Protein AF-A0A2J6QVD6-F1 (afdb_monomer)

Secondary structure (DSSP, 8-state):
--SHHHHHHHHHHHHHHS--EEEEEES--EEEHHHHHHS--EEEEEEEEEEEE-TTTTTT-EEEEESTTTT-TTEEEEE---EESSTT-TTS-EEEEEEEEEEE-TTGGGGGS-SSSEEEEEEEEEEE--STTPPPPPPPPPEEEEEE-S--SS-------SSS----TTTT---------TT-B-TTT-SBSP--SSTT----PPPPPSSS--SSHHHHHHHHHHHHHTSTT-S-----STTPPPTTGGGS--

Nearest PDB structures (foldseek):
  3f65-assembly6_F  TM=2.913E-01  e=2.927E-03  Escherichia coli
  5njd-assembly2_C  TM=4.180E-01  e=2.207E-01  Homo sapiens
  5njd-assembly3_E  TM=4.259E-01  e=3.848E-01  Homo sapiens
  4wjb-assembly2_C  TM=3.439E-01  e=1.593E+00  Burkholderia cenocepacia J2315
  4wjb-assembly1_A  TM=3.155E-01  e=1.593E+00  Burkholderia cenocepacia J2315

Foldseek 3Di:
DPPQVVLLVLLLVLVVVWPWDKAKAAPAQEEEPVNLVVDDKAWQRMKIKTFSDAQVQCVVKDKDKDWQVPVQPQKDKDWDDKDWPDPVGRSGTGMIIIGIMIGHRPPRSVVVADQAAKDKIWMWMFIDGPGPNHDGHDTYDTDIHMYHYNPPVQDPPPDDDDPPDDPDPVVRPDPDDDDDDADDADPVPRHDPPDQPDPQQPQDQDRGDPVDDDPCSVVSSVVSRVCQCPPPPRPQDPCPDPPDDRSCVSRDDD

Radius of gyration: 27.98 Å; Cα contacts (8 Å, |Δi|>4): 399; chains: 1; bounding box: 46×39×94 Å

Solvent-accessible surface area (backbone atoms only — not comparable to full-atom values): 15334 Å² total; per-residue (Å²): 143,77,63,69,72,54,55,17,52,52,48,48,52,34,52,75,77,32,75,56,44,39,42,69,49,66,80,54,44,70,48,35,48,52,55,56,72,77,53,76,67,39,74,57,22,28,27,48,32,39,32,36,42,27,55,67,57,50,68,74,47,46,75,46,72,36,52,60,48,67,67,40,68,47,50,46,79,46,77,52,79,69,45,59,76,57,75,92,44,46,83,45,63,34,50,36,37,34,31,23,28,44,37,71,43,76,73,62,28,60,75,76,38,35,94,61,64,69,42,79,25,39,33,29,44,37,52,46,42,89,39,72,64,47,79,60,51,63,60,24,65,71,41,75,30,36,28,26,22,66,77,59,92,53,65,86,81,81,68,76,80,76,84,84,62,75,89,58,85,76,76,51,69,76,86,77,85,84,82,88,63,82,73,45,59,38,91,87,77,76,41,64,57,80,64,59,80,45,96,84,62,80,60,61,72,70,83,57,58,95,86,52,91,65,85,56,52,65,57,54,34,52,52,41,44,52,53,48,65,69,34,98,80,40,88,73,65,76,76,85,49,97,86,56,76,62,88,63,64,60,60,54,86,128

Sequence (254 aa):
MGSMYRMGHLNGLAGLLFPQEVYIVADKNTFSVDEVKDQQPWPSAFWVVLQGFTPNATEDAEITLYGAFSGLSNITLSQQTRILETPGNPNTPQQIWYPYNITFQLPGALTAFPTSGSRIYPLGASVAINVSGVTNPAPSQLAEFTLLEGNNPYFTDVGLQTNGQLNQSYLSQDLRVFTITPGLIDATTNQPYPQLGDPAITATLSTASTTSYDPQAPFNYIAQLLQQLNAPNSQYVLPITQGQADPLDTLLPG

Organism: Hyaloscypha variabilis (strain UAMH 11265 / GT02V1 / F) (NCBI:txid1149755)

Structure (mmCIF, N/CA/C/O backbone):
data_AF-A0A2J6QVD6-F1
#
_entry.id   AF-A0A2J6QVD6-F1
#
loop_
_atom_site.group_PDB
_atom_site.id
_atom_site.type_symbol
_atom_site.label_atom_id
_atom_site.label_alt_id
_atom_site.label_comp_id
_atom_site.label_asym_id
_atom_site.label_entity_id
_atom_site.label_seq_id
_atom_site.pdbx_PDB_ins_code
_atom_site.Cartn_x
_atom_site.Cartn_y
_atom_site.Cartn_z
_atom_site.occupancy
_atom_site.B_iso_or_equiv
_atom_site.auth_seq_id
_atom_site.auth_comp_id
_atom_site.auth_asym_id
_atom_site.auth_atom_id
_atom_site.pdbx_PDB_model_num
ATOM 1 N N . MET A 1 1 ? 16.541 1.878 -40.338 1.00 38.34 1 MET A N 1
ATOM 2 C CA . MET A 1 1 ? 16.027 0.724 -39.561 1.00 38.34 1 MET A CA 1
ATOM 3 C C . MET A 1 1 ? 17.107 0.088 -38.657 1.00 38.34 1 MET A C 1
ATOM 5 O O . MET A 1 1 ? 17.167 -1.124 -38.554 1.00 38.34 1 MET A O 1
ATOM 9 N N . GLY A 1 2 ? 17.953 0.873 -37.966 1.00 38.31 2 GLY A N 1
ATOM 10 C CA . GLY A 1 2 ? 19.097 0.345 -37.185 1.00 38.31 2 GLY A CA 1
ATOM 11 C C . GLY A 1 2 ? 19.037 0.550 -35.662 1.00 38.31 2 GLY A C 1
ATOM 12 O O . GLY A 1 2 ? 20.015 0.267 -34.983 1.00 38.31 2 GLY A O 1
ATOM 13 N N . SER A 1 3 ? 17.927 1.073 -35.124 1.00 46.03 3 SER A N 1
ATOM 14 C CA . SER A 1 3 ? 17.834 1.490 -33.711 1.00 46.03 3 SER A CA 1
ATOM 15 C C . SER A 1 3 ? 17.281 0.396 -32.780 1.00 46.03 3 SER A C 1
ATOM 17 O O . SER A 1 3 ? 17.820 0.174 -31.700 1.00 46.03 3 SER A O 1
ATOM 19 N N . MET A 1 4 ? 16.278 -0.375 -33.221 1.00 42.66 4 MET A N 1
ATOM 20 C CA . MET A 1 4 ? 15.619 -1.382 -32.369 1.00 42.66 4 MET A CA 1
ATOM 21 C C . MET A 1 4 ? 16.533 -2.558 -31.980 1.00 42.66 4 MET A C 1
ATOM 23 O O . MET A 1 4 ? 16.464 -3.046 -30.858 1.00 42.66 4 MET A O 1
ATOM 27 N N . TYR A 1 5 ? 17.453 -2.966 -32.861 1.00 41.75 5 TYR A N 1
ATOM 28 C CA . TYR A 1 5 ? 18.363 -4.091 -32.600 1.00 41.75 5 TYR A CA 1
ATOM 29 C C . TYR A 1 5 ? 19.435 -3.781 -31.538 1.00 41.75 5 TYR A C 1
ATOM 31 O O . TYR A 1 5 ? 19.934 -4.688 -30.875 1.00 41.75 5 TYR A O 1
ATOM 39 N N . ARG A 1 6 ? 19.793 -2.501 -31.350 1.00 49.97 6 ARG A N 1
ATOM 40 C CA . ARG A 1 6 ? 20.818 -2.086 -30.377 1.00 49.97 6 ARG A CA 1
ATOM 41 C C . ARG A 1 6 ? 20.278 -2.001 -28.945 1.00 49.97 6 ARG A C 1
ATOM 43 O O . ARG A 1 6 ? 21.014 -2.325 -28.021 1.00 49.97 6 ARG A O 1
ATOM 50 N N . MET A 1 7 ? 19.013 -1.614 -28.754 1.00 52.88 7 MET A N 1
ATOM 51 C CA . MET A 1 7 ? 18.409 -1.500 -27.414 1.00 52.88 7 MET A CA 1
ATOM 52 C C . MET A 1 7 ? 18.095 -2.859 -26.772 1.00 52.88 7 MET A C 1
ATOM 54 O O . MET A 1 7 ? 18.306 -3.016 -25.569 1.00 52.88 7 MET A O 1
ATOM 58 N N . GLY A 1 8 ? 17.678 -3.857 -27.562 1.00 52.16 8 GLY A N 1
ATOM 59 C CA . GLY A 1 8 ? 17.509 -5.232 -27.071 1.00 52.16 8 GLY A CA 1
ATOM 60 C C . GLY A 1 8 ? 18.827 -5.836 -26.572 1.00 52.16 8 GLY A C 1
ATOM 61 O O . GLY A 1 8 ? 18.883 -6.415 -25.492 1.00 52.16 8 GLY A O 1
ATOM 62 N N . HIS A 1 9 ? 19.929 -5.600 -27.296 1.00 55.38 9 HIS A N 1
ATOM 63 C CA . HIS A 1 9 ? 21.266 -6.051 -26.891 1.00 55.38 9 HIS A CA 1
ATOM 64 C C . HIS A 1 9 ? 21.785 -5.368 -25.616 1.00 55.38 9 HIS A C 1
ATOM 66 O O . HIS A 1 9 ? 22.435 -6.021 -24.805 1.00 55.38 9 HIS A O 1
ATOM 72 N N . LEU A 1 10 ? 21.512 -4.073 -25.419 1.00 55.72 10 LEU A N 1
ATOM 73 C CA . LEU A 1 10 ? 21.950 -3.349 -24.219 1.00 55.72 10 LEU A CA 1
ATOM 74 C C . LEU A 1 10 ? 21.209 -3.809 -22.958 1.00 55.72 10 LEU A C 1
ATOM 76 O O . LEU A 1 10 ? 21.844 -3.935 -21.918 1.00 55.72 10 LEU A O 1
ATOM 80 N N . ASN A 1 11 ? 19.915 -4.130 -23.043 1.00 54.34 11 ASN A N 1
ATOM 81 C CA . ASN A 1 11 ? 19.175 -4.692 -21.906 1.00 54.34 11 ASN A CA 1
ATOM 82 C C . ASN A 1 11 ? 19.520 -6.164 -21.648 1.00 54.34 11 ASN A C 1
ATOM 84 O O . ASN A 1 11 ? 19.625 -6.559 -20.489 1.00 54.34 11 ASN A O 1
ATOM 88 N N . GLY A 1 12 ? 19.772 -6.951 -22.700 1.00 58.09 12 GLY A N 1
ATOM 89 C CA . GLY A 1 12 ? 20.283 -8.317 -22.561 1.00 58.09 12 GLY A CA 1
ATOM 90 C C . GLY A 1 12 ? 21.668 -8.374 -21.901 1.00 58.09 12 GLY A C 1
ATOM 91 O O . GLY A 1 12 ? 21.922 -9.250 -21.081 1.00 58.09 12 GLY A O 1
ATOM 92 N N . LEU A 1 13 ? 22.552 -7.412 -22.198 1.00 56.66 13 LEU A N 1
ATOM 93 C CA . LEU A 1 13 ? 23.849 -7.266 -21.523 1.00 56.66 13 LEU A CA 1
ATOM 94 C C 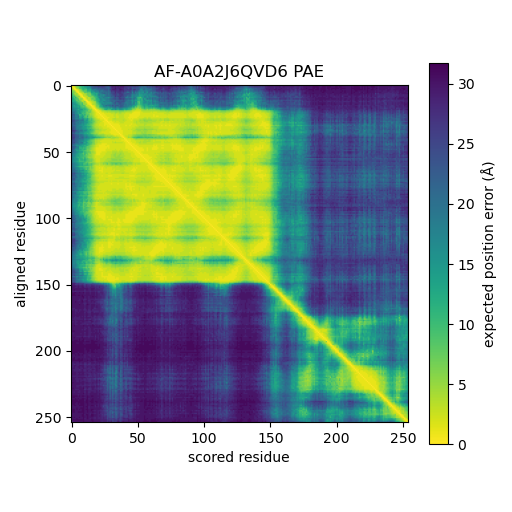. LEU A 1 13 ? 23.721 -6.646 -20.122 1.00 56.66 13 LEU A C 1
ATOM 96 O O . LEU A 1 13 ? 24.456 -7.036 -19.219 1.00 56.66 13 LEU A O 1
ATOM 100 N N . ALA A 1 14 ? 22.787 -5.715 -19.913 1.00 56.62 14 ALA A N 1
ATOM 101 C CA . ALA A 1 14 ? 22.513 -5.143 -18.596 1.00 56.62 14 ALA A CA 1
ATOM 102 C C . ALA A 1 14 ? 21.988 -6.192 -17.610 1.00 56.62 14 ALA A C 1
ATOM 104 O O . ALA A 1 14 ? 22.446 -6.204 -16.475 1.00 56.62 14 ALA A O 1
ATOM 105 N N . GLY A 1 15 ? 21.121 -7.113 -18.044 1.00 57.12 15 GLY A N 1
ATOM 106 C CA . GLY A 1 15 ? 20.652 -8.230 -17.214 1.00 57.12 15 GLY A CA 1
ATOM 107 C C . GLY A 1 15 ? 21.748 -9.230 -16.816 1.00 57.12 15 GLY A C 1
ATOM 108 O O . GLY A 1 15 ? 21.549 -10.018 -15.898 1.00 57.12 15 GLY A O 1
ATOM 109 N N . LEU A 1 16 ? 22.919 -9.190 -17.469 1.00 59.66 16 LEU A N 1
ATOM 110 C CA . LEU A 1 16 ? 24.109 -9.959 -17.072 1.00 59.66 16 LEU A CA 1
ATOM 111 C C . LEU A 1 16 ? 24.998 -9.214 -16.061 1.00 59.66 16 LEU A C 1
ATOM 113 O O . LEU A 1 16 ? 25.839 -9.842 -15.422 1.00 59.66 16 LEU A O 1
ATOM 117 N N . LEU A 1 17 ? 24.846 -7.891 -15.934 1.00 63.47 17 LEU A N 1
ATOM 118 C CA . LEU A 1 17 ? 25.676 -7.029 -15.080 1.00 63.47 17 LEU A CA 1
ATOM 119 C C . LEU A 1 17 ? 24.921 -6.492 -13.857 1.00 63.47 17 LEU A C 1
ATOM 121 O O . LEU A 1 17 ? 25.547 -6.175 -12.848 1.00 63.47 17 LEU A O 1
ATOM 125 N N . PHE A 1 18 ? 23.593 -6.409 -13.938 1.00 70.19 18 PHE A N 1
ATOM 126 C CA . PHE A 1 18 ? 22.706 -5.930 -12.887 1.00 70.19 18 PHE A CA 1
ATOM 127 C C . PHE A 1 18 ? 21.555 -6.924 -12.703 1.00 70.19 18 PHE A C 1
ATOM 129 O O . PHE A 1 18 ? 20.931 -7.306 -13.697 1.00 70.19 18 PHE A O 1
ATOM 136 N N . PRO A 1 19 ? 21.248 -7.342 -11.462 1.00 78.44 19 PRO A N 1
ATOM 137 C CA . PRO A 1 19 ? 20.092 -8.189 -11.209 1.00 78.44 19 PRO A CA 1
ATOM 138 C C . PRO A 1 19 ? 18.816 -7.448 -11.625 1.00 78.44 19 PRO A C 1
ATOM 140 O O . PRO A 1 19 ? 18.583 -6.307 -11.220 1.00 78.44 19 PRO A O 1
ATOM 143 N N . GLN A 1 20 ? 18.029 -8.098 -12.481 1.00 88.38 20 GLN A N 1
ATOM 144 C CA . GLN A 1 20 ? 16.734 -7.611 -12.939 1.00 88.38 20 GLN A CA 1
ATOM 145 C C . GLN A 1 20 ? 15.640 -8.156 -12.034 1.00 88.38 20 GLN A C 1
ATOM 147 O O . GLN A 1 20 ? 15.371 -9.358 -12.030 1.00 88.38 20 GLN A O 1
ATOM 152 N N . GLU A 1 21 ? 15.012 -7.269 -11.273 1.00 91.44 21 GLU A N 1
ATOM 153 C CA . GLU A 1 21 ? 14.068 -7.650 -10.225 1.00 91.44 21 GLU A CA 1
ATOM 154 C C . GLU A 1 21 ? 12.816 -6.778 -10.253 1.00 91.44 21 GLU A C 1
ATOM 156 O O . GLU A 1 21 ? 12.848 -5.613 -10.662 1.00 91.44 21 GLU A O 1
ATOM 161 N N . VAL A 1 22 ? 11.710 -7.366 -9.797 1.00 95.25 22 VAL A N 1
ATOM 162 C CA . VAL A 1 22 ? 10.454 -6.669 -9.525 1.00 95.25 22 VAL A CA 1
ATOM 163 C C . VAL A 1 22 ? 10.080 -6.912 -8.074 1.00 95.25 22 VAL A C 1
ATOM 165 O O . VAL A 1 22 ? 10.045 -8.054 -7.619 1.00 95.25 22 VAL A O 1
ATOM 168 N N . TYR A 1 23 ? 9.761 -5.849 -7.348 1.00 94.94 23 TYR A N 1
ATOM 169 C CA . TYR A 1 23 ? 9.276 -5.940 -5.973 1.00 94.94 23 TYR A CA 1
ATOM 170 C C . TYR A 1 23 ? 8.272 -4.836 -5.664 1.00 94.94 23 TYR A C 1
ATOM 172 O O . TYR A 1 23 ? 8.142 -3.858 -6.399 1.00 94.94 23 TYR A O 1
ATOM 180 N N . ILE A 1 24 ? 7.530 -5.027 -4.576 1.00 95.06 24 ILE A N 1
ATOM 181 C CA . ILE A 1 24 ? 6.587 -4.043 -4.056 1.00 95.06 24 ILE A CA 1
ATOM 182 C C . ILE A 1 24 ? 7.222 -3.358 -2.851 1.00 95.06 24 ILE A C 1
ATOM 184 O O . ILE A 1 24 ? 7.724 -4.024 -1.948 1.00 95.06 24 ILE A O 1
ATOM 188 N N . VAL A 1 25 ? 7.163 -2.030 -2.834 1.00 92.62 25 VAL A N 1
ATOM 189 C CA . VAL A 1 25 ? 7.479 -1.204 -1.664 1.00 92.62 25 VAL A CA 1
ATOM 190 C C . VAL A 1 25 ? 6.177 -0.567 -1.209 1.00 92.62 25 VAL A C 1
ATOM 192 O O . VAL A 1 25 ? 5.508 0.062 -2.020 1.00 92.62 25 VAL A O 1
ATOM 195 N N . ALA A 1 26 ? 5.792 -0.732 0.053 1.00 83.44 26 ALA A N 1
ATOM 196 C CA . ALA A 1 26 ? 4.574 -0.128 0.586 1.00 83.44 26 ALA A CA 1
ATOM 197 C C . ALA A 1 26 ? 4.915 1.010 1.551 1.00 83.44 26 ALA A C 1
ATOM 199 O O . ALA A 1 26 ? 5.655 0.791 2.505 1.00 83.44 26 ALA A O 1
ATOM 200 N N . ASP A 1 27 ? 4.349 2.194 1.311 1.00 80.31 27 ASP A N 1
ATOM 201 C CA . ASP A 1 27 ? 4.327 3.291 2.293 1.00 80.31 27 ASP A CA 1
ATOM 202 C C . ASP A 1 27 ? 3.258 3.020 3.348 1.00 80.31 27 ASP A C 1
ATOM 204 O O . ASP A 1 27 ? 3.450 3.191 4.550 1.00 80.31 27 ASP A O 1
ATOM 208 N N . LYS A 1 28 ? 2.108 2.538 2.866 1.00 81.56 28 LYS A N 1
ATOM 209 C CA . LYS A 1 28 ? 0.966 2.159 3.675 1.00 81.56 28 LYS A CA 1
ATOM 210 C C . LYS A 1 28 ? 0.379 0.851 3.170 1.00 81.56 28 LYS A C 1
ATOM 212 O O . LYS A 1 28 ? -0.187 0.771 2.081 1.00 81.56 28 LYS A O 1
ATOM 217 N N . ASN A 1 29 ? 0.470 -0.172 4.010 1.00 84.88 29 ASN A N 1
ATOM 218 C CA . ASN A 1 29 ? -0.099 -1.493 3.762 1.00 84.88 29 ASN A CA 1
ATOM 219 C C . ASN A 1 29 ? -1.124 -1.919 4.821 1.00 84.88 29 ASN A C 1
ATOM 221 O O . ASN A 1 29 ? -1.669 -3.009 4.715 1.00 84.88 29 ASN A O 1
ATOM 225 N N . THR A 1 30 ? -1.396 -1.091 5.831 1.00 88.56 30 THR A N 1
ATOM 226 C CA . THR A 1 30 ? -2.357 -1.396 6.897 1.00 88.56 30 THR A CA 1
ATOM 227 C C . THR A 1 30 ? -3.448 -0.335 6.939 1.00 88.56 30 THR A C 1
ATOM 229 O O . THR A 1 30 ? -3.138 0.856 6.954 1.00 88.56 30 THR A O 1
ATOM 232 N N . PHE A 1 31 ? -4.707 -0.774 6.951 1.00 88.81 31 PHE A N 1
ATOM 233 C CA . PHE A 1 31 ? -5.888 0.089 6.903 1.00 88.81 31 PHE A CA 1
ATOM 234 C C . PHE A 1 31 ? -6.924 -0.392 7.918 1.00 88.81 31 PHE A C 1
ATOM 236 O O . PHE A 1 31 ? -7.287 -1.570 7.908 1.00 88.81 31 PHE A O 1
ATOM 243 N N . SER A 1 32 ? -7.435 0.497 8.768 1.00 87.50 32 SER A N 1
ATOM 244 C CA . SER A 1 32 ? -8.601 0.187 9.608 1.00 87.50 32 SER A CA 1
ATOM 245 C C . SER A 1 32 ? -9.895 0.637 8.940 1.00 87.50 32 SER A C 1
ATOM 247 O O . SER A 1 32 ? -9.893 1.497 8.058 1.00 87.50 32 SER A O 1
ATOM 249 N N . VAL A 1 33 ? -11.018 0.045 9.352 1.00 86.88 33 VAL A N 1
ATOM 250 C CA . VAL A 1 33 ? -12.348 0.457 8.875 1.00 86.88 33 VAL A CA 1
ATOM 251 C C . VAL A 1 33 ? -12.598 1.947 9.119 1.00 86.88 33 VAL A C 1
ATOM 253 O O . VAL A 1 33 ? -13.166 2.599 8.247 1.00 86.88 33 VAL A O 1
ATOM 256 N N . ASP A 1 34 ? -12.211 2.481 10.279 1.00 82.19 34 ASP A N 1
ATOM 257 C CA . ASP A 1 34 ? -12.492 3.880 10.629 1.00 82.19 34 ASP A CA 1
ATOM 258 C C . ASP A 1 34 ? -11.610 4.833 9.833 1.00 82.19 34 ASP A C 1
ATOM 260 O O . ASP A 1 34 ? -12.110 5.764 9.207 1.00 82.19 34 ASP A O 1
ATOM 264 N N . GLU A 1 35 ? -10.321 4.513 9.717 1.00 81.69 35 GLU A N 1
ATOM 265 C CA . GLU A 1 35 ? -9.382 5.276 8.897 1.00 81.69 35 GLU A CA 1
ATOM 266 C C . GLU A 1 35 ? -9.850 5.356 7.435 1.00 81.69 35 GLU A C 1
ATOM 268 O O . GLU A 1 35 ? -9.782 6.401 6.791 1.00 81.69 35 GLU A O 1
ATOM 273 N N . VAL A 1 36 ? -10.391 4.252 6.915 1.00 88.19 36 VAL A N 1
ATOM 274 C CA . VAL A 1 36 ? -10.927 4.168 5.555 1.00 88.19 36 VAL A CA 1
ATOM 275 C C . VAL A 1 36 ? -12.231 4.941 5.381 1.00 88.19 36 VAL A C 1
ATOM 277 O O . VAL A 1 36 ? -12.485 5.403 4.271 1.00 88.19 36 VAL A O 1
ATOM 280 N N . LYS A 1 37 ? -13.050 5.095 6.426 1.00 84.88 37 LYS A N 1
ATOM 281 C CA . LYS A 1 37 ? -14.249 5.948 6.386 1.00 84.88 37 LYS A CA 1
ATOM 282 C C . LYS A 1 37 ? -13.897 7.431 6.409 1.00 84.88 37 LYS A C 1
ATOM 284 O O . LYS A 1 37 ? -14.560 8.204 5.720 1.00 84.88 37 LYS A O 1
ATOM 289 N N . ASP A 1 38 ? -12.867 7.796 7.163 1.00 78.50 38 ASP A N 1
ATOM 290 C CA . ASP A 1 38 ? -12.520 9.193 7.422 1.00 78.50 38 ASP A CA 1
ATOM 291 C C . ASP A 1 38 ? -11.582 9.779 6.360 1.00 78.50 38 ASP A C 1
ATOM 293 O O . ASP A 1 38 ? -11.685 10.961 6.026 1.00 78.50 38 ASP A O 1
ATOM 297 N N . GLN A 1 39 ? -10.688 8.960 5.792 1.00 76.88 39 GLN A N 1
ATOM 298 C CA . GLN A 1 39 ? -9.678 9.406 4.836 1.00 76.88 39 GLN A CA 1
ATOM 299 C C . GLN A 1 39 ? -9.611 8.514 3.587 1.00 76.88 39 GLN A C 1
ATOM 301 O O . GLN A 1 39 ? -9.236 7.340 3.624 1.00 76.88 39 GLN A O 1
ATOM 306 N N . GLN A 1 40 ? -9.939 9.118 2.442 1.00 81.06 40 GLN A N 1
ATOM 307 C CA . GLN A 1 40 ? -9.861 8.542 1.096 1.00 81.06 40 GLN A CA 1
ATOM 308 C C . GLN A 1 40 ? -9.640 9.665 0.064 1.00 81.06 40 GLN A C 1
ATOM 310 O O . GLN A 1 40 ? -10.207 10.747 0.238 1.00 81.06 40 GLN A O 1
ATOM 315 N N . PRO A 1 41 ? -8.929 9.423 -1.054 1.00 88.50 41 PRO A N 1
ATOM 316 C CA . PRO A 1 41 ? -8.144 8.228 -1.387 1.00 88.50 41 PRO A CA 1
ATOM 317 C C . PRO A 1 41 ? -6.765 8.219 -0.699 1.00 88.50 41 PRO A C 1
ATOM 319 O O . PRO A 1 41 ? -6.355 9.214 -0.105 1.00 88.50 41 PRO A O 1
ATOM 322 N N . TRP A 1 42 ? -6.028 7.111 -0.828 1.00 88.06 42 TRP A N 1
ATOM 323 C CA . TRP A 1 42 ? -4.642 6.972 -0.359 1.00 88.06 42 TRP A CA 1
ATOM 324 C C . TRP A 1 42 ? -3.667 7.148 -1.529 1.00 88.06 42 TRP A C 1
ATOM 326 O O . TRP A 1 42 ? -3.461 6.194 -2.290 1.00 88.06 42 TRP A O 1
ATOM 336 N N . PRO A 1 43 ? -3.111 8.357 -1.733 1.00 91.12 43 PRO A N 1
ATOM 337 C CA . PRO A 1 43 ? -2.178 8.609 -2.823 1.00 91.12 43 PRO A CA 1
ATOM 338 C C . PRO A 1 43 ? -0.845 7.897 -2.578 1.00 91.12 43 PRO A C 1
ATOM 340 O O . PRO A 1 43 ? -0.340 7.919 -1.461 1.00 91.12 43 PRO A O 1
ATOM 343 N N . SER A 1 44 ? -0.273 7.297 -3.626 1.00 90.62 44 SER A N 1
ATOM 344 C CA . SER A 1 44 ? 1.036 6.623 -3.597 1.00 90.62 44 SER A CA 1
ATOM 345 C C . SER A 1 44 ? 1.221 5.661 -2.413 1.00 90.62 44 SER A C 1
ATOM 347 O O . SER A 1 44 ? 2.288 5.608 -1.817 1.00 90.62 44 SER A O 1
ATOM 349 N N . ALA A 1 45 ? 0.183 4.894 -2.065 1.00 89.81 45 ALA A N 1
ATOM 350 C CA . ALA A 1 45 ? 0.209 3.991 -0.914 1.00 89.81 45 ALA A CA 1
ATOM 351 C C . ALA A 1 45 ? 1.270 2.883 -1.048 1.00 89.81 45 ALA A C 1
ATOM 353 O O . ALA A 1 45 ? 1.805 2.398 -0.051 1.00 89.81 45 ALA A O 1
ATOM 354 N N . PHE A 1 46 ? 1.576 2.472 -2.280 1.00 94.25 46 PHE A N 1
ATOM 355 C CA . PHE A 1 46 ? 2.673 1.558 -2.585 1.00 94.25 46 PHE A CA 1
ATOM 356 C C . PHE A 1 46 ? 3.228 1.809 -3.990 1.00 94.25 46 PHE A C 1
ATOM 358 O O . PHE A 1 46 ? 2.632 2.521 -4.802 1.00 94.25 46 PHE A O 1
ATOM 365 N N . TRP A 1 47 ? 4.359 1.176 -4.290 1.00 97.50 47 TRP A N 1
ATOM 366 C CA . TRP A 1 47 ? 5.022 1.206 -5.585 1.00 97.50 47 TRP A CA 1
ATOM 367 C C . TRP A 1 47 ? 5.353 -0.202 -6.052 1.00 97.50 47 TRP A C 1
ATOM 369 O O . TRP A 1 47 ? 5.806 -1.037 -5.268 1.00 97.50 47 TRP A O 1
ATOM 379 N N . VAL A 1 48 ? 5.191 -0.436 -7.352 1.00 97.44 48 VAL A N 1
ATOM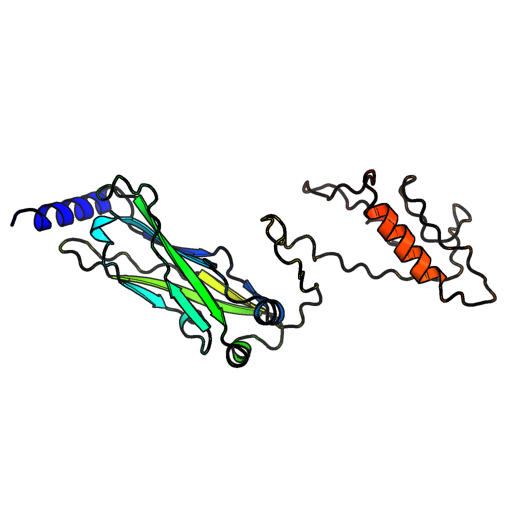 380 C CA . VAL A 1 48 ? 5.870 -1.536 -8.042 1.00 97.44 48 VAL A CA 1
ATOM 381 C C . VAL A 1 48 ? 7.196 -0.993 -8.552 1.00 97.44 48 VAL A C 1
ATOM 383 O O . VAL A 1 48 ? 7.227 0.016 -9.259 1.00 97.44 48 VAL A O 1
ATOM 386 N N . VAL A 1 49 ? 8.290 -1.639 -8.174 1.00 96.19 49 VAL A N 1
ATOM 387 C CA . VAL A 1 49 ? 9.642 -1.192 -8.493 1.00 96.19 49 VAL A CA 1
ATOM 388 C C . VAL A 1 49 ? 10.285 -2.178 -9.449 1.00 96.19 49 VAL A C 1
ATOM 390 O O . VAL A 1 49 ? 10.330 -3.374 -9.170 1.00 96.19 49 VAL A O 1
ATOM 393 N N . LEU A 1 50 ? 10.783 -1.664 -10.571 1.00 95.12 50 LEU A N 1
ATOM 394 C CA . LEU A 1 50 ? 11.619 -2.396 -11.516 1.00 95.12 50 LEU A CA 1
ATOM 395 C C . LEU A 1 50 ? 13.064 -1.965 -11.278 1.00 95.12 50 LEU A C 1
ATOM 397 O O . LEU A 1 50 ? 13.392 -0.785 -11.419 1.00 95.12 50 LEU A O 1
ATOM 401 N N . GLN A 1 51 ? 13.927 -2.914 -10.939 1.00 92.38 51 GLN A N 1
ATOM 402 C CA . GLN A 1 51 ? 15.344 -2.667 -10.698 1.00 92.38 51 GLN A CA 1
ATOM 403 C C . GLN A 1 51 ? 16.198 -3.294 -11.797 1.00 92.38 51 GLN A C 1
ATOM 405 O O . GLN A 1 51 ? 15.933 -4.412 -12.229 1.00 92.38 51 GLN A O 1
ATOM 410 N N . GLY A 1 52 ? 17.221 -2.564 -12.251 1.00 90.19 52 GLY A N 1
ATOM 411 C CA . GLY A 1 52 ? 18.156 -3.055 -13.269 1.00 90.19 52 GLY A CA 1
ATOM 412 C C . GLY A 1 52 ? 17.636 -2.939 -14.707 1.00 90.19 52 GLY A C 1
ATOM 413 O O . GLY A 1 52 ? 18.197 -3.552 -15.616 1.00 90.19 52 GLY A O 1
ATOM 414 N N . PHE A 1 53 ? 16.591 -2.136 -14.931 1.00 91.00 53 PHE A N 1
ATOM 415 C CA . PHE A 1 53 ? 15.996 -1.906 -16.249 1.00 91.00 53 PHE A CA 1
ATOM 416 C C . PHE A 1 53 ? 16.306 -0.507 -16.781 1.00 91.00 53 PHE A C 1
ATOM 418 O O . PHE A 1 53 ? 16.489 0.443 -16.020 1.00 91.00 53 PHE A O 1
ATOM 425 N N . THR A 1 54 ? 16.363 -0.368 -18.107 1.00 91.88 54 THR A N 1
ATOM 426 C CA . THR A 1 54 ? 16.474 0.947 -18.751 1.00 91.88 54 THR A CA 1
ATOM 427 C C . THR A 1 54 ? 15.083 1.560 -18.955 1.00 91.88 54 THR A C 1
ATOM 429 O O . THR A 1 54 ? 14.174 0.841 -19.378 1.00 91.88 54 THR A O 1
ATOM 432 N N . PRO A 1 55 ? 14.888 2.874 -18.732 1.00 93.44 55 PRO A N 1
ATOM 433 C CA . PRO A 1 55 ? 13.595 3.526 -18.958 1.00 93.44 55 PRO A CA 1
ATOM 434 C C . PRO A 1 55 ? 13.013 3.346 -20.363 1.00 93.44 55 PRO A C 1
ATOM 436 O O . PRO A 1 55 ? 11.798 3.250 -20.499 1.00 93.44 55 PRO A O 1
ATOM 439 N N . ASN A 1 56 ? 13.860 3.263 -21.394 1.00 91.31 56 ASN A N 1
ATOM 440 C CA . ASN A 1 56 ? 13.413 2.989 -22.765 1.00 91.31 56 ASN A CA 1
ATOM 441 C C . ASN A 1 56 ? 12.894 1.557 -22.951 1.00 91.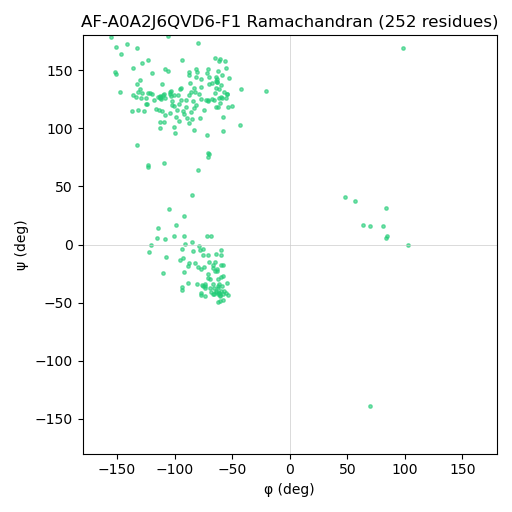31 56 ASN A C 1
ATOM 443 O O . ASN A 1 56 ? 12.037 1.321 -23.795 1.00 91.31 56 ASN A O 1
ATOM 447 N N . ALA A 1 57 ? 13.407 0.583 -22.194 1.00 89.38 57 ALA A N 1
ATOM 448 C CA . ALA A 1 57 ? 12.898 -0.784 -22.269 1.00 89.38 57 ALA A CA 1
ATOM 449 C C . ALA A 1 57 ? 11.535 -0.923 -21.600 1.00 89.38 57 ALA A C 1
ATOM 451 O O . ALA A 1 57 ? 10.716 -1.710 -22.049 1.00 89.38 57 ALA A O 1
ATOM 452 N N . THR A 1 58 ? 11.290 -0.168 -20.534 1.00 91.25 58 THR A N 1
ATOM 453 C CA . THR A 1 58 ? 10.060 -0.271 -19.742 1.00 91.25 58 THR A CA 1
ATOM 454 C C . THR A 1 58 ? 9.041 0.801 -20.115 1.00 91.25 58 THR A C 1
ATOM 456 O O . THR A 1 58 ? 8.123 1.073 -19.334 1.00 91.25 58 THR A O 1
ATOM 459 N N . GLU A 1 59 ? 9.212 1.437 -21.283 1.00 88.81 59 GLU A N 1
ATOM 460 C CA . GLU A 1 59 ? 8.354 2.535 -21.716 1.00 88.81 59 GLU A CA 1
ATOM 461 C C . GLU A 1 59 ? 6.889 2.097 -21.781 1.00 88.81 59 GLU A C 1
ATOM 463 O O . GLU A 1 59 ? 6.045 2.739 -21.154 1.00 88.81 59 GLU A O 1
ATOM 468 N N . ASP A 1 60 ? 6.671 0.939 -22.408 1.00 87.38 60 ASP A N 1
ATOM 469 C CA . ASP A 1 60 ? 5.390 0.251 -22.586 1.00 87.38 60 ASP A CA 1
ATOM 470 C C . ASP A 1 60 ? 5.257 -0.973 -21.658 1.00 87.38 60 ASP A C 1
ATOM 472 O O . ASP A 1 60 ? 4.657 -1.985 -22.022 1.00 87.38 60 ASP A O 1
ATOM 476 N N . ALA A 1 61 ? 5.883 -0.936 -20.476 1.00 91.44 61 ALA A N 1
ATOM 477 C CA . ALA A 1 61 ? 5.765 -2.035 -19.521 1.00 91.44 61 ALA A CA 1
ATOM 478 C C . ALA A 1 61 ? 4.321 -2.158 -19.012 1.00 91.44 61 ALA A C 1
ATOM 480 O O . ALA A 1 61 ? 3.767 -1.215 -18.441 1.00 91.44 61 ALA A O 1
ATOM 481 N N . GLU A 1 62 ? 3.735 -3.342 -19.169 1.00 94.94 62 GLU A N 1
ATOM 482 C CA . GLU A 1 62 ? 2.407 -3.662 -18.653 1.00 94.94 62 GLU A CA 1
ATOM 483 C C . GLU A 1 62 ? 2.543 -4.296 -17.269 1.00 94.94 62 GLU A C 1
ATOM 485 O O . GLU A 1 62 ? 3.102 -5.386 -17.118 1.00 94.94 62 GLU A O 1
ATOM 490 N N . ILE A 1 63 ? 2.036 -3.607 -16.244 1.00 96.50 63 ILE A N 1
ATOM 491 C CA . ILE A 1 63 ? 2.045 -4.097 -14.865 1.00 96.50 63 ILE A CA 1
ATOM 492 C C . ILE A 1 63 ? 0.701 -4.750 -14.563 1.00 96.50 63 ILE A C 1
ATOM 494 O O . ILE A 1 63 ? -0.344 -4.105 -14.615 1.00 96.50 63 ILE A O 1
ATOM 498 N N . THR A 1 64 ? 0.739 -6.031 -14.204 1.00 97.56 64 THR A N 1
ATOM 499 C CA . THR A 1 64 ? -0.430 -6.775 -13.731 1.00 97.56 64 THR A CA 1
ATOM 500 C C . THR A 1 64 ? -0.259 -7.093 -12.254 1.00 97.56 64 THR A C 1
ATOM 502 O O . THR A 1 64 ? 0.633 -7.858 -11.869 1.00 97.56 64 THR A O 1
ATOM 505 N N . LEU A 1 65 ? -1.127 -6.511 -11.427 1.00 98.06 65 LEU A N 1
ATOM 506 C CA . LEU A 1 65 ? -1.226 -6.836 -10.008 1.00 98.06 65 LEU A CA 1
ATOM 507 C C . LEU A 1 65 ? -1.965 -8.164 -9.819 1.00 98.06 65 LEU A C 1
ATOM 509 O O . LEU A 1 65 ? -2.918 -8.462 -10.538 1.00 98.06 65 LEU A O 1
ATOM 513 N N . TYR A 1 66 ? -1.526 -8.955 -8.846 1.00 97.75 66 TYR A N 1
ATOM 514 C CA . TYR A 1 66 ? -2.129 -10.240 -8.505 1.00 97.75 66 TYR A CA 1
ATOM 515 C C . TYR A 1 66 ? -2.152 -10.460 -6.987 1.00 97.75 66 TYR A C 1
ATOM 517 O O . TYR A 1 66 ? -1.581 -9.692 -6.218 1.00 97.75 66 TYR A O 1
ATOM 525 N N . GLY A 1 67 ? -2.816 -11.525 -6.537 1.00 96.94 67 GLY A N 1
ATOM 526 C CA . GLY A 1 67 ? -2.983 -11.833 -5.114 1.00 96.94 67 GLY A CA 1
ATOM 527 C C . GLY A 1 67 ? -4.333 -11.372 -4.566 1.00 96.94 67 GLY A C 1
ATOM 528 O O . GLY A 1 67 ? -5.094 -10.667 -5.232 1.00 96.94 67 GLY A O 1
ATOM 529 N N . ALA A 1 68 ? -4.651 -11.811 -3.347 1.00 98.00 68 ALA A N 1
ATOM 530 C CA . ALA A 1 68 ? -5.978 -11.633 -2.766 1.00 98.00 68 ALA A CA 1
ATOM 531 C C . ALA A 1 68 ? -6.366 -10.156 -2.611 1.00 98.00 68 ALA A C 1
ATOM 533 O O . ALA A 1 68 ? -7.533 -9.833 -2.807 1.00 98.00 68 ALA A O 1
ATOM 534 N N . PHE A 1 69 ? -5.408 -9.264 -2.323 1.00 97.94 69 PHE A N 1
ATOM 535 C CA . PHE A 1 69 ? -5.694 -7.834 -2.164 1.00 97.94 69 PHE A CA 1
ATOM 536 C C . PHE A 1 69 ? -6.163 -7.189 -3.478 1.00 97.94 69 PHE A C 1
ATOM 538 O O . PHE A 1 69 ? -7.146 -6.456 -3.486 1.00 97.94 69 PHE A O 1
ATOM 545 N N . SER A 1 70 ? -5.519 -7.521 -4.606 1.00 97.25 70 SER A N 1
ATOM 546 C CA . SER A 1 70 ? -5.904 -7.013 -5.937 1.00 97.25 70 SER A CA 1
ATOM 547 C C . SER A 1 70 ? -7.287 -7.484 -6.402 1.00 97.25 70 SER A C 1
ATOM 549 O O . SER A 1 70 ? -7.908 -6.836 -7.239 1.00 97.25 70 SER A O 1
ATOM 551 N N . GLY A 1 71 ? -7.771 -8.605 -5.855 1.00 96.69 71 GLY A N 1
ATOM 552 C CA . GLY A 1 71 ? -9.082 -9.177 -6.164 1.00 96.69 71 GLY A CA 1
ATOM 553 C C . GLY A 1 71 ? -10.211 -8.699 -5.248 1.00 96.69 71 GLY A C 1
ATOM 554 O O . GLY A 1 71 ? -11.344 -9.162 -5.400 1.00 96.69 71 GLY A O 1
ATOM 555 N N . LEU A 1 72 ? -9.934 -7.815 -4.282 1.00 97.50 72 LEU A N 1
ATOM 556 C CA . LEU A 1 72 ? -10.960 -7.311 -3.375 1.00 97.50 72 LEU A CA 1
ATOM 557 C C . LEU A 1 72 ? -11.969 -6.439 -4.124 1.00 97.50 72 LEU A C 1
ATOM 559 O O . LEU A 1 72 ? -11.631 -5.450 -4.770 1.00 97.50 72 LEU A O 1
ATOM 563 N N . SER A 1 73 ? -13.244 -6.801 -4.002 1.00 97.06 73 SER A N 1
ATOM 564 C CA . SER A 1 73 ? -14.336 -6.012 -4.568 1.00 97.06 73 SER A CA 1
ATOM 565 C C . SER A 1 73 ? -14.409 -4.640 -3.902 1.00 97.06 73 SER A C 1
ATOM 567 O O . SER A 1 73 ? -14.213 -4.522 -2.693 1.00 97.06 73 SER A O 1
ATOM 569 N N . ASN A 1 74 ? -14.758 -3.614 -4.682 1.00 97.06 74 ASN A N 1
ATOM 570 C CA . ASN A 1 74 ? -14.888 -2.229 -4.217 1.00 97.06 74 ASN A CA 1
ATOM 571 C C . ASN A 1 74 ? -13.570 -1.600 -3.720 1.00 97.06 74 ASN A C 1
ATOM 573 O O . ASN A 1 74 ? -13.601 -0.570 -3.055 1.00 97.06 74 ASN A O 1
ATOM 577 N N . ILE A 1 75 ? -12.411 -2.177 -4.049 1.00 97.00 75 ILE A N 1
ATOM 578 C CA . ILE A 1 75 ? -11.098 -1.556 -3.840 1.00 97.00 75 ILE A CA 1
ATOM 579 C C . ILE A 1 75 ? -10.449 -1.375 -5.209 1.00 97.00 75 ILE A C 1
ATOM 581 O O . ILE A 1 75 ? -10.343 -2.315 -5.989 1.00 97.00 75 ILE A O 1
ATOM 585 N N . THR A 1 76 ? -10.055 -0.145 -5.532 1.00 97.12 76 THR A N 1
ATOM 586 C CA . THR A 1 76 ? -9.397 0.193 -6.800 1.00 97.12 76 THR A CA 1
ATOM 587 C C . THR A 1 76 ? -7.934 0.526 -6.551 1.00 97.12 76 THR A C 1
ATOM 589 O O . THR A 1 76 ? -7.624 1.360 -5.699 1.00 97.12 76 THR A O 1
ATOM 592 N N . LEU A 1 77 ? -7.053 -0.106 -7.327 1.00 97.56 77 LEU A N 1
ATOM 593 C CA . LEU A 1 77 ? -5.616 0.154 -7.353 1.00 97.56 77 LEU A CA 1
ATOM 594 C C . LEU A 1 77 ? -5.300 0.862 -8.672 1.00 97.56 77 LEU A C 1
ATOM 596 O O . LEU A 1 77 ? -5.439 0.264 -9.738 1.00 97.56 77 LEU A O 1
ATOM 600 N N . SER A 1 78 ? -4.922 2.138 -8.621 1.00 96.88 78 SER A N 1
ATOM 601 C CA . SER A 1 78 ? -4.699 2.936 -9.835 1.00 96.88 78 SER A CA 1
ATOM 602 C C . SER A 1 78 ? -3.245 3.370 -9.958 1.00 96.88 78 SER A C 1
ATOM 604 O O . SER A 1 78 ? -2.764 4.165 -9.141 1.00 96.88 78 SER A O 1
ATOM 606 N N . GLN A 1 79 ? -2.576 2.893 -11.006 1.00 96.56 79 GLN A N 1
ATOM 607 C CA . GLN A 1 79 ? -1.207 3.277 -11.335 1.00 96.56 79 GLN A CA 1
ATOM 608 C C . GLN A 1 79 ? -1.117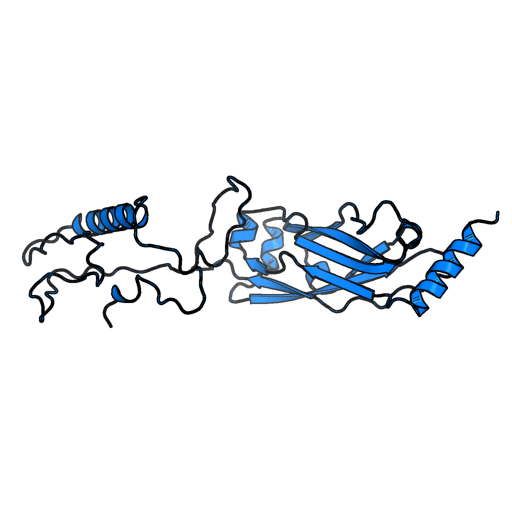 4.776 -11.659 1.00 96.56 79 GLN A C 1
ATOM 610 O O . GLN A 1 79 ? -1.984 5.330 -12.335 1.00 96.56 79 GLN A O 1
ATOM 615 N N . GLN A 1 80 ? -0.054 5.419 -11.186 1.00 95.31 80 GLN A N 1
ATOM 616 C CA . GLN A 1 80 ? 0.301 6.806 -11.473 1.00 95.31 80 GLN A CA 1
ATOM 617 C C . GLN A 1 80 ? 1.494 6.881 -12.440 1.00 95.31 80 GLN A C 1
ATOM 619 O O . GLN A 1 80 ? 2.051 5.868 -12.870 1.00 95.31 80 GLN A O 1
ATOM 624 N N . THR A 1 81 ? 1.904 8.100 -12.787 1.00 94.25 81 THR A N 1
ATOM 625 C CA . THR A 1 81 ? 3.087 8.336 -13.622 1.00 94.25 81 THR A CA 1
ATOM 626 C C . THR A 1 81 ? 4.333 7.719 -12.990 1.00 94.25 81 THR A C 1
ATOM 628 O O . THR A 1 81 ? 4.610 7.939 -11.810 1.00 94.25 81 THR A O 1
ATOM 631 N N . ARG A 1 82 ? 5.103 6.964 -13.785 1.00 95.00 82 ARG A N 1
ATOM 632 C CA . ARG A 1 82 ? 6.364 6.373 -13.324 1.00 95.00 82 ARG A CA 1
ATOM 633 C C . ARG A 1 82 ? 7.385 7.443 -12.934 1.00 95.00 82 ARG A C 1
ATOM 635 O O . ARG A 1 82 ? 7.443 8.508 -13.548 1.00 95.00 82 ARG A O 1
ATOM 642 N N . ILE A 1 83 ? 8.241 7.118 -11.975 1.00 95.69 83 ILE A N 1
ATOM 643 C CA . ILE A 1 83 ? 9.343 7.960 -11.510 1.00 95.69 83 ILE A CA 1
ATOM 644 C C . ILE A 1 83 ? 10.650 7.255 -11.860 1.00 95.69 83 ILE A C 1
ATOM 646 O O . ILE A 1 83 ? 10.845 6.080 -11.548 1.00 95.69 83 ILE A O 1
ATOM 650 N N . LEU A 1 84 ? 11.531 7.977 -12.548 1.00 95.69 84 LEU A N 1
ATOM 651 C CA . LEU A 1 84 ? 12.858 7.497 -12.919 1.00 95.69 84 LEU A CA 1
ATOM 652 C C . LEU A 1 84 ? 13.860 7.980 -11.873 1.00 95.69 84 LEU A C 1
ATOM 654 O O . LEU A 1 84 ? 13.850 9.164 -11.538 1.00 95.69 84 LEU A O 1
ATOM 658 N N . GLU A 1 85 ? 14.741 7.100 -11.404 1.00 92.31 85 GLU A N 1
ATOM 659 C CA . GLU A 1 85 ? 15.839 7.473 -10.503 1.00 92.31 85 GLU A CA 1
ATOM 660 C C . GLU A 1 85 ? 16.748 8.543 -11.132 1.00 92.31 85 GLU A C 1
ATOM 662 O O . GLU A 1 85 ? 17.127 9.516 -10.486 1.00 92.31 85 GLU A O 1
ATOM 667 N N . THR A 1 86 ? 17.067 8.396 -12.421 1.00 93.06 86 THR A N 1
ATOM 668 C CA . THR A 1 86 ? 17.871 9.345 -13.200 1.00 93.06 86 THR A CA 1
ATOM 669 C C . THR A 1 86 ? 17.204 9.646 -14.553 1.00 93.06 86 THR A C 1
ATOM 671 O O . THR A 1 86 ? 17.562 9.050 -15.577 1.00 93.06 86 THR A O 1
ATOM 674 N N . PRO A 1 87 ? 16.266 10.615 -14.611 1.00 91.69 87 PRO A N 1
ATOM 675 C CA . PRO A 1 87 ? 15.475 10.908 -15.812 1.00 91.69 87 PRO A CA 1
ATOM 676 C C . PRO A 1 87 ? 16.291 11.274 -17.062 1.00 91.69 87 PRO A C 1
ATOM 678 O O . PRO A 1 87 ? 15.849 11.037 -18.182 1.00 91.69 87 PRO A O 1
ATOM 681 N N . GLY A 1 88 ? 17.495 11.832 -16.886 1.00 93.88 88 GLY A N 1
ATOM 682 C CA . GLY A 1 88 ? 18.383 12.222 -17.989 1.00 93.88 88 GLY A CA 1
ATOM 683 C C . GLY A 1 88 ? 19.100 11.060 -18.687 1.00 93.88 88 GLY A C 1
ATOM 684 O O . GLY A 1 88 ? 19.714 11.276 -19.729 1.00 93.88 88 GLY A O 1
ATOM 685 N N . ASN A 1 89 ? 19.020 9.839 -18.146 1.00 92.81 89 ASN A N 1
ATOM 686 C CA . ASN A 1 89 ? 19.782 8.682 -18.621 1.00 92.81 89 ASN A CA 1
ATOM 687 C C . ASN A 1 89 ? 18.862 7.501 -19.001 1.00 92.81 89 ASN A C 1
ATOM 689 O O . ASN A 1 89 ? 18.897 6.456 -18.349 1.00 92.81 89 ASN A O 1
ATOM 693 N N . PRO A 1 90 ? 18.052 7.607 -20.074 1.00 91.06 90 PRO A N 1
ATOM 694 C CA . PRO A 1 90 ? 17.015 6.620 -20.402 1.00 91.06 90 PRO A CA 1
ATOM 695 C C . PRO A 1 90 ? 17.544 5.268 -20.915 1.00 91.06 90 PRO A C 1
ATOM 697 O O . PRO A 1 90 ? 16.780 4.317 -21.060 1.00 91.06 90 PRO A O 1
ATOM 700 N N . ASN A 1 91 ? 18.849 5.173 -21.186 1.00 90.12 91 ASN A N 1
ATOM 701 C CA . ASN A 1 91 ? 19.525 3.951 -21.634 1.00 90.12 91 ASN A CA 1
ATOM 702 C C . ASN A 1 91 ? 20.424 3.332 -20.553 1.00 90.12 91 ASN A C 1
ATOM 704 O O . ASN A 1 91 ? 21.134 2.368 -20.835 1.00 90.12 91 ASN A O 1
ATOM 708 N N . THR A 1 92 ? 20.420 3.886 -19.339 1.00 89.88 92 THR A N 1
ATOM 709 C CA . THR A 1 92 ? 21.193 3.358 -18.212 1.00 89.88 92 THR A CA 1
ATOM 710 C C . THR A 1 92 ? 20.267 2.544 -17.309 1.00 89.88 92 THR A C 1
ATOM 712 O O . THR A 1 92 ? 19.202 3.060 -16.946 1.00 89.88 92 THR A O 1
ATOM 715 N N . PRO A 1 93 ? 20.637 1.294 -16.961 1.00 91.56 93 PRO A N 1
ATOM 716 C CA . PRO A 1 93 ? 19.915 0.504 -15.971 1.00 91.56 93 PRO A CA 1
ATOM 717 C C . PRO A 1 93 ? 19.787 1.274 -14.660 1.00 91.56 93 PRO A C 1
ATOM 719 O O . PRO A 1 93 ? 20.779 1.804 -14.163 1.00 91.56 93 PRO A O 1
ATOM 722 N N . GLN A 1 94 ? 18.573 1.361 -14.131 1.00 92.94 94 GLN A N 1
ATOM 723 C CA . GLN A 1 94 ? 18.271 2.129 -12.926 1.00 92.94 94 GLN A CA 1
ATOM 724 C C . GLN A 1 94 ? 17.030 1.573 -12.229 1.00 92.94 94 GLN A C 1
ATOM 726 O O . GLN A 1 94 ? 16.406 0.618 -12.711 1.00 92.94 94 GLN A O 1
ATOM 731 N N . GLN A 1 95 ? 16.676 2.170 -11.097 1.00 94.25 95 GLN A N 1
ATOM 732 C CA . GLN A 1 95 ? 15.411 1.910 -10.432 1.00 94.25 95 GLN A CA 1
ATOM 733 C C . GLN A 1 95 ? 14.287 2.744 -11.065 1.00 94.25 95 GLN A C 1
ATOM 735 O O . GLN A 1 95 ? 14.411 3.955 -11.278 1.00 94.25 95 GLN A O 1
ATOM 740 N N . ILE A 1 96 ? 13.174 2.086 -11.378 1.00 95.75 96 ILE A N 1
ATOM 741 C CA . ILE A 1 96 ? 11.990 2.706 -11.975 1.00 95.75 96 ILE A CA 1
ATOM 742 C C . ILE A 1 96 ? 10.797 2.396 -11.082 1.00 95.75 96 ILE A C 1
ATOM 744 O O . ILE A 1 96 ? 10.460 1.233 -10.859 1.00 95.75 96 ILE A O 1
ATOM 748 N N . TRP A 1 97 ? 10.156 3.443 -10.577 1.00 97.06 97 TRP A N 1
ATOM 749 C CA . TRP A 1 97 ? 9.074 3.344 -9.606 1.00 97.06 97 TRP A CA 1
ATOM 750 C C . TRP A 1 97 ? 7.734 3.595 -10.286 1.00 97.06 97 TRP A C 1
ATOM 752 O O . TRP A 1 97 ? 7.559 4.614 -10.950 1.00 97.06 97 TRP A O 1
ATOM 762 N N . TYR A 1 98 ? 6.768 2.709 -10.081 1.00 97.31 98 TYR A N 1
ATOM 763 C CA . TYR A 1 98 ? 5.397 2.859 -10.560 1.00 97.31 98 TYR A CA 1
ATOM 764 C C . TYR A 1 98 ? 4.479 3.032 -9.343 1.00 97.31 98 TYR A C 1
ATOM 766 O O . TYR A 1 98 ? 4.184 2.036 -8.679 1.00 97.31 98 TYR A O 1
ATOM 774 N N . PRO A 1 99 ? 4.064 4.268 -9.000 1.00 97.31 99 PRO A N 1
ATOM 775 C CA . PRO A 1 99 ? 3.234 4.525 -7.826 1.00 97.31 99 PRO A CA 1
ATOM 776 C C . PRO A 1 99 ? 1.809 4.026 -8.036 1.00 97.31 99 PRO A C 1
ATOM 778 O O . PRO A 1 99 ? 1.280 4.111 -9.145 1.00 97.31 99 PRO A O 1
ATOM 781 N N . TYR A 1 100 ? 1.164 3.586 -6.961 1.00 97.88 100 TYR A N 1
ATOM 782 C CA . TYR A 1 100 ? -0.235 3.178 -6.956 1.00 97.88 100 TYR A CA 1
ATOM 783 C C . TYR A 1 100 ? -1.012 3.890 -5.855 1.00 97.88 100 TYR A C 1
ATOM 785 O O . TYR A 1 100 ? -0.629 3.874 -4.686 1.00 97.88 100 TYR A O 1
ATOM 793 N N . ASN A 1 101 ? -2.152 4.465 -6.234 1.00 97.00 101 ASN A N 1
ATOM 794 C CA . ASN A 1 101 ? -3.138 4.935 -5.269 1.00 97.00 101 ASN A CA 1
ATOM 795 C C . ASN A 1 101 ? -4.081 3.787 -4.905 1.00 97.00 101 ASN A C 1
ATOM 797 O O . ASN A 1 101 ? -4.406 2.956 -5.760 1.00 97.00 101 ASN A O 1
ATOM 801 N N . ILE A 1 102 ? -4.577 3.796 -3.668 1.00 97.44 102 ILE A N 1
ATOM 802 C CA . ILE A 1 102 ? -5.633 2.889 -3.208 1.00 97.44 102 ILE A CA 1
ATOM 803 C C . ILE A 1 102 ? -6.891 3.705 -2.924 1.00 97.44 102 ILE A C 1
ATOM 805 O O . ILE A 1 102 ? -6.855 4.694 -2.191 1.00 97.44 102 ILE A O 1
ATOM 809 N N . THR A 1 103 ? -8.014 3.284 -3.503 1.00 97.06 103 THR A N 1
ATOM 810 C CA . THR A 1 103 ? -9.338 3.860 -3.228 1.00 97.06 103 THR A CA 1
ATOM 811 C C . THR A 1 103 ? -10.299 2.762 -2.794 1.00 97.06 103 THR A C 1
ATOM 813 O O . THR A 1 103 ? -10.495 1.787 -3.517 1.00 97.06 103 THR A O 1
ATOM 816 N N . PHE A 1 104 ? -10.931 2.937 -1.640 1.00 96.38 104 PHE A N 1
ATOM 817 C CA . PHE A 1 104 ? -11.972 2.075 -1.095 1.00 96.38 104 PHE A CA 1
ATOM 818 C C . PHE A 1 104 ? -13.341 2.694 -1.408 1.00 96.38 104 PHE A C 1
ATOM 820 O O . PHE A 1 104 ? -13.684 3.780 -0.944 1.00 96.38 104 PHE A O 1
ATOM 827 N N . GLN A 1 105 ? -14.144 2.004 -2.209 1.00 96.56 105 GLN A N 1
ATOM 828 C CA . GLN A 1 105 ? -15.480 2.440 -2.607 1.00 96.56 105 GLN A CA 1
ATOM 829 C C . GLN A 1 105 ? -16.488 2.072 -1.512 1.00 96.56 105 GLN A C 1
ATOM 831 O O . GLN A 1 105 ? -16.942 0.930 -1.392 1.00 96.56 105 GLN A O 1
ATOM 836 N N . LEU A 1 106 ? -16.818 3.052 -0.674 1.00 92.38 106 LEU A N 1
ATOM 837 C CA . LEU A 1 106 ? -17.745 2.879 0.439 1.00 92.38 106 LEU A CA 1
ATOM 838 C C . LEU A 1 106 ? -19.217 2.939 -0.007 1.00 92.38 106 LEU A C 1
ATOM 840 O O . LEU A 1 106 ? -19.547 3.657 -0.950 1.00 92.38 106 LEU A O 1
ATOM 844 N N . PRO A 1 107 ? -20.118 2.200 0.670 1.00 93.31 107 PRO A N 1
ATOM 845 C CA . PRO A 1 107 ? -19.853 1.314 1.810 1.00 93.31 107 PRO A CA 1
ATOM 846 C C . PRO A 1 107 ? -19.378 -0.095 1.405 1.00 93.31 107 PRO A C 1
ATOM 848 O O . PRO A 1 107 ? -19.029 -0.888 2.275 1.00 93.31 107 PRO A O 1
ATOM 851 N N . GLY A 1 108 ? -19.358 -0.431 0.109 1.00 94.44 108 GLY A N 1
ATOM 852 C CA . GLY A 1 108 ? -19.105 -1.794 -0.379 1.00 94.44 108 GLY A CA 1
ATOM 853 C C . GLY A 1 108 ? -17.753 -2.375 0.047 1.00 94.44 108 GLY A C 1
ATOM 854 O O . GLY A 1 108 ? -17.667 -3.560 0.378 1.00 94.44 108 GLY A O 1
ATOM 855 N N . ALA A 1 109 ? -16.716 -1.539 0.112 1.00 94.94 109 ALA A N 1
ATOM 856 C CA . ALA A 1 109 ? -15.378 -1.945 0.540 1.00 94.94 109 ALA A CA 1
ATOM 857 C C . ALA A 1 109 ? -15.325 -2.444 1.996 1.00 94.94 109 ALA A C 1
ATOM 859 O O . ALA A 1 109 ? -14.451 -3.242 2.329 1.00 94.94 109 ALA A O 1
ATOM 860 N N . LEU A 1 110 ? -16.282 -2.050 2.851 1.00 93.06 110 LEU A N 1
ATOM 861 C CA . LEU A 1 110 ? -16.327 -2.470 4.258 1.00 93.06 110 LEU A CA 1
ATOM 862 C C . LEU A 1 110 ? -16.516 -3.985 4.424 1.00 93.06 110 LEU A C 1
ATOM 864 O O . LEU A 1 110 ? -16.145 -4.538 5.452 1.00 93.06 110 LEU A O 1
ATOM 868 N N . THR A 1 111 ? -17.031 -4.673 3.402 1.00 95.06 111 THR A N 1
ATOM 869 C CA . THR A 1 111 ? -17.196 -6.138 3.407 1.00 95.06 111 THR A CA 1
ATOM 870 C C . THR A 1 111 ? -15.870 -6.908 3.407 1.00 95.06 111 THR A C 1
ATOM 872 O O . THR A 1 111 ? -15.841 -8.077 3.795 1.00 95.06 111 THR A O 1
ATOM 875 N N . ALA A 1 112 ? -14.769 -6.271 2.993 1.00 95.00 112 ALA A N 1
ATOM 876 C CA . ALA A 1 112 ? -13.438 -6.870 3.011 1.00 95.00 112 ALA A CA 1
ATOM 877 C C . ALA A 1 112 ? -12.782 -6.832 4.404 1.00 95.00 112 ALA A C 1
ATOM 879 O O . ALA A 1 112 ? -11.851 -7.602 4.664 1.00 95.00 112 ALA A O 1
ATOM 880 N N . PHE A 1 113 ? -13.252 -5.961 5.297 1.00 94.81 113 PHE A N 1
ATOM 881 C CA . PHE A 1 113 ? -12.691 -5.807 6.634 1.00 94.81 113 PHE A CA 1
ATOM 882 C C . PHE A 1 113 ? -13.234 -6.887 7.577 1.00 94.81 113 PHE A C 1
ATOM 884 O O . PHE A 1 113 ? -14.394 -7.295 7.455 1.00 94.81 113 PHE A O 1
ATOM 891 N N . PRO A 1 114 ? -12.414 -7.397 8.510 1.00 91.12 114 PRO A N 1
ATOM 892 C CA . PRO A 1 114 ? -12.895 -8.337 9.508 1.00 91.12 114 PRO A CA 1
ATOM 893 C C . PRO A 1 114 ? -13.804 -7.628 10.523 1.00 91.12 114 PRO A C 1
ATOM 895 O O . PRO A 1 114 ? -13.638 -6.447 10.818 1.00 91.12 114 PRO A O 1
ATOM 898 N N . THR A 1 115 ? -14.753 -8.370 11.094 1.00 85.94 115 THR A N 1
ATOM 899 C CA . THR A 1 115 ? -15.573 -7.887 12.215 1.00 85.94 115 THR A CA 1
ATOM 900 C C . THR A 1 115 ? -14.806 -7.856 13.534 1.00 85.94 115 THR A C 1
ATOM 902 O O . THR A 1 115 ? -15.267 -7.200 14.457 1.00 85.94 115 THR A O 1
ATOM 905 N N . SER A 1 116 ? -13.700 -8.608 13.629 1.00 83.69 116 SER A N 1
ATOM 906 C CA . SER A 1 116 ? -12.765 -8.586 14.752 1.00 83.69 116 SER A CA 1
ATOM 907 C C . SER A 1 116 ? -11.331 -8.937 14.349 1.00 83.69 116 SER A C 1
ATOM 909 O O . SER A 1 116 ? -11.114 -9.756 13.452 1.00 83.69 116 SER A O 1
ATOM 911 N N . GLY A 1 117 ? -10.350 -8.328 15.017 1.00 83.94 117 GLY A N 1
ATOM 912 C CA . GLY A 1 117 ? -8.924 -8.518 14.773 1.00 83.94 117 GLY A CA 1
ATOM 913 C C . GLY A 1 117 ? -8.442 -7.937 13.442 1.00 83.94 117 GLY A C 1
ATOM 914 O O . GLY A 1 117 ? -8.821 -6.838 13.030 1.00 83.94 117 GLY A O 1
ATOM 915 N N . SER A 1 118 ? -7.572 -8.687 12.768 1.00 89.75 118 SER A N 1
ATOM 916 C CA . SER A 1 118 ? -6.960 -8.304 11.499 1.00 89.75 118 SER A CA 1
ATOM 917 C C . SER A 1 118 ? -7.110 -9.398 10.448 1.00 89.75 118 SER A C 1
ATOM 919 O O . SER A 1 118 ? -7.269 -10.583 10.753 1.00 89.75 118 SER A O 1
ATOM 921 N N . ARG A 1 119 ? -7.057 -8.999 9.177 1.00 94.31 119 ARG A N 1
ATOM 922 C CA . ARG A 1 119 ? -6.996 -9.921 8.047 1.00 94.31 119 ARG A CA 1
ATOM 923 C C . ARG A 1 119 ? -5.916 -9.481 7.074 1.00 94.31 119 ARG A C 1
ATOM 925 O O . ARG A 1 119 ? -5.920 -8.342 6.618 1.00 94.31 119 ARG A O 1
ATOM 932 N N . ILE A 1 120 ? -5.026 -10.411 6.750 1.00 94.75 120 ILE A N 1
ATOM 933 C CA . ILE A 1 120 ? -3.911 -10.200 5.830 1.00 94.75 120 ILE A CA 1
ATOM 934 C C . ILE A 1 120 ? -4.321 -10.652 4.428 1.00 94.75 120 ILE A C 1
ATOM 936 O O . ILE A 1 120 ? -4.892 -11.728 4.240 1.00 94.75 120 ILE A O 1
ATOM 940 N N . TYR A 1 121 ? -4.005 -9.824 3.444 1.00 97.62 121 TYR A N 1
ATOM 941 C CA . TYR A 1 121 ? -4.250 -10.031 2.031 1.00 97.62 121 TYR A CA 1
ATOM 942 C C . TYR A 1 121 ? -2.936 -9.855 1.264 1.00 97.62 121 TYR A C 1
ATOM 944 O O . TYR A 1 121 ? -2.390 -8.753 1.229 1.00 97.62 121 TYR A O 1
ATOM 952 N N . PRO A 1 122 ? -2.407 -10.910 0.628 1.00 97.88 122 PRO A N 1
ATOM 953 C CA . PRO A 1 122 ? -1.208 -10.781 -0.185 1.00 97.88 122 PRO A CA 1
ATOM 954 C C . PRO A 1 122 ? -1.468 -9.989 -1.476 1.00 97.88 122 PRO A C 1
ATOM 956 O O . PRO A 1 122 ? -2.521 -10.144 -2.109 1.00 97.88 122 PRO A O 1
ATOM 959 N N . LEU A 1 123 ? -0.476 -9.207 -1.895 1.00 98.12 123 LEU A N 1
ATOM 960 C CA . LEU A 1 123 ? -0.411 -8.483 -3.164 1.00 98.12 123 LEU A CA 1
ATOM 961 C C . LEU A 1 123 ? 0.936 -8.755 -3.843 1.00 98.12 123 LEU A C 1
ATOM 963 O O . LEU A 1 123 ? 1.979 -8.657 -3.209 1.00 98.12 123 LEU A O 1
ATOM 967 N N . GLY A 1 124 ? 0.922 -9.060 -5.133 1.00 97.44 124 GLY A N 1
ATOM 968 C CA . GLY A 1 124 ? 2.112 -9.196 -5.967 1.00 97.44 124 GLY A CA 1
ATOM 969 C C . GLY A 1 124 ? 1.963 -8.433 -7.278 1.00 97.44 124 GLY A C 1
ATOM 970 O O . GLY A 1 124 ? 0.873 -7.979 -7.631 1.00 97.44 124 GLY A O 1
ATOM 971 N N . ALA A 1 125 ? 3.064 -8.298 -8.009 1.00 97.94 125 ALA A N 1
ATOM 972 C CA . ALA A 1 125 ? 3.109 -7.667 -9.317 1.00 97.94 125 ALA A CA 1
ATOM 973 C C . ALA A 1 125 ? 3.888 -8.531 -10.312 1.00 97.94 125 ALA A C 1
ATOM 975 O O . ALA A 1 125 ? 4.933 -9.106 -10.000 1.00 97.94 125 ALA A O 1
ATOM 976 N N . SER A 1 126 ? 3.366 -8.620 -11.527 1.00 96.94 126 SER A N 1
ATOM 977 C CA . SER A 1 126 ? 4.054 -9.187 -12.684 1.00 96.94 126 SER A CA 1
ATOM 978 C C . SER A 1 126 ? 4.170 -8.110 -13.753 1.00 96.94 126 SER A C 1
ATOM 980 O O . SER A 1 126 ? 3.317 -7.224 -13.835 1.00 96.94 126 SER A O 1
ATOM 982 N N . VAL A 1 127 ? 5.246 -8.157 -14.534 1.00 95.75 127 VAL A N 1
ATOM 983 C CA . VAL A 1 127 ? 5.547 -7.127 -15.528 1.00 95.75 127 VAL A CA 1
ATOM 984 C C . VAL A 1 127 ? 5.833 -7.788 -16.864 1.00 95.75 127 VAL A C 1
ATOM 986 O O . VAL A 1 127 ? 6.706 -8.655 -16.953 1.00 95.75 127 VAL A O 1
ATOM 989 N N . ALA A 1 128 ? 5.116 -7.360 -17.897 1.00 94.25 128 ALA A N 1
ATOM 990 C CA . ALA A 1 128 ? 5.415 -7.709 -19.277 1.00 94.25 128 ALA A CA 1
ATOM 991 C C . ALA A 1 128 ? 6.115 -6.530 -19.964 1.00 94.25 128 ALA A C 1
ATOM 993 O O . ALA A 1 128 ? 5.593 -5.416 -20.003 1.00 94.25 128 ALA A O 1
ATOM 994 N N . ILE A 1 129 ? 7.309 -6.780 -20.498 1.00 90.12 129 ILE A N 1
ATOM 995 C CA .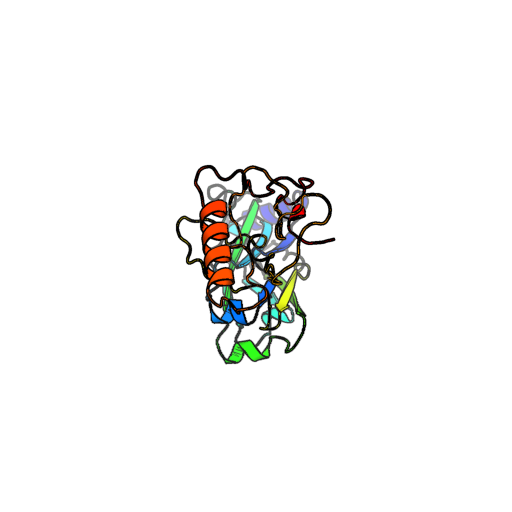 ILE A 1 129 ? 8.098 -5.819 -21.264 1.00 90.12 129 ILE A CA 1
ATOM 996 C C . ILE A 1 129 ? 8.082 -6.260 -22.726 1.00 90.12 129 ILE A C 1
ATOM 998 O O . ILE A 1 129 ? 8.762 -7.204 -23.124 1.00 90.12 129 ILE A O 1
ATOM 1002 N N . ASN A 1 130 ? 7.314 -5.550 -23.549 1.00 84.44 130 ASN A N 1
ATOM 1003 C CA . ASN A 1 130 ? 7.082 -5.903 -24.951 1.00 84.44 130 ASN A CA 1
ATOM 1004 C C . ASN A 1 130 ? 8.189 -5.382 -25.891 1.00 84.44 130 ASN A C 1
ATOM 1006 O O . ASN A 1 130 ? 7.919 -4.886 -26.985 1.00 84.44 130 ASN A O 1
ATOM 1010 N N . VAL A 1 131 ? 9.455 -5.499 -25.475 1.00 81.88 131 VAL A N 1
ATOM 1011 C CA . VAL A 1 131 ? 10.625 -5.069 -26.256 1.00 81.88 131 VAL A CA 1
ATOM 1012 C C . VAL A 1 131 ? 11.440 -6.284 -26.692 1.00 81.88 131 VAL A C 1
ATOM 1014 O O . VAL A 1 131 ? 11.854 -7.109 -25.882 1.00 81.88 131 VAL A O 1
ATOM 1017 N N . SER A 1 132 ? 11.712 -6.385 -27.996 1.00 74.69 132 SER A N 1
ATOM 1018 C CA . SER A 1 132 ? 12.472 -7.501 -28.571 1.00 74.69 132 SER A CA 1
ATOM 1019 C C . SER A 1 132 ? 13.841 -7.672 -27.902 1.00 74.69 132 SER A C 1
ATOM 1021 O O . SER A 1 132 ? 14.660 -6.753 -27.898 1.00 74.69 132 SER A O 1
ATOM 1023 N N . GLY A 1 133 ? 14.117 -8.883 -27.415 1.00 71.50 133 GLY A N 1
ATOM 1024 C CA . GLY A 1 133 ? 15.386 -9.229 -26.767 1.00 71.50 133 GLY A CA 1
ATOM 1025 C C . GLY A 1 133 ? 15.472 -8.855 -25.285 1.00 71.50 133 GLY A C 1
ATOM 1026 O O . GLY A 1 133 ? 16.534 -9.036 -24.696 1.00 71.50 133 GLY A O 1
ATOM 1027 N N . VAL A 1 134 ? 14.385 -8.361 -24.683 1.00 77.19 134 VAL A N 1
ATOM 1028 C CA . VAL A 1 134 ? 14.269 -8.182 -23.232 1.00 77.19 134 VAL A CA 1
ATOM 1029 C C . VAL A 1 134 ? 13.524 -9.377 -22.646 1.00 77.19 134 VAL A C 1
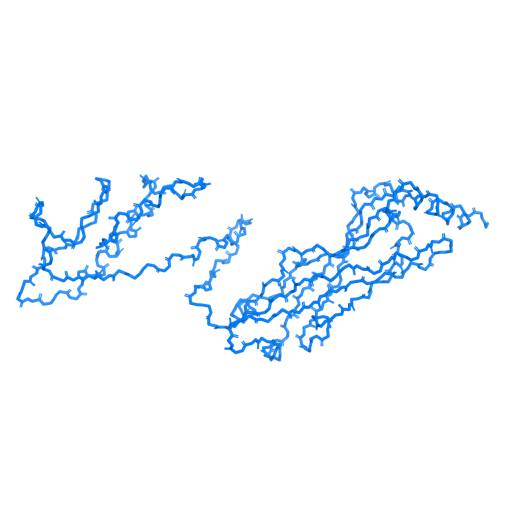ATOM 1031 O O . VAL A 1 134 ? 12.454 -9.748 -23.121 1.00 77.19 134 VAL A O 1
ATOM 1034 N N . THR A 1 135 ? 14.104 -9.996 -21.622 1.00 79.50 135 THR A N 1
ATOM 1035 C CA . THR A 1 135 ? 13.441 -11.056 -20.862 1.00 79.50 135 THR A CA 1
ATOM 1036 C C . THR A 1 135 ? 12.541 -10.417 -19.811 1.00 79.50 135 THR A C 1
ATOM 1038 O O . THR A 1 135 ? 12.964 -9.494 -19.116 1.00 79.50 135 THR A O 1
ATOM 1041 N N . ASN A 1 136 ? 11.312 -10.913 -19.672 1.00 87.19 136 ASN A N 1
ATOM 1042 C CA . ASN A 1 136 ? 10.443 -10.479 -18.583 1.00 87.19 136 ASN A CA 1
ATOM 1043 C C . ASN A 1 136 ? 11.050 -10.894 -17.233 1.00 87.19 136 ASN A C 1
ATOM 1045 O O . ASN A 1 136 ? 11.488 -12.043 -17.103 1.00 87.19 136 ASN A O 1
ATOM 1049 N N . PRO A 1 137 ? 11.069 -10.002 -16.229 1.00 89.44 137 PRO A N 1
ATOM 1050 C CA . PRO A 1 137 ? 11.510 -10.368 -14.892 1.00 89.44 137 PRO A CA 1
ATOM 1051 C C . PRO A 1 137 ? 10.620 -11.459 -14.295 1.00 89.44 137 PRO A C 1
ATOM 1053 O O . PRO A 1 137 ? 9.452 -11.617 -14.662 1.00 89.44 137 PRO A O 1
ATOM 1056 N N . ALA A 1 138 ? 11.163 -12.177 -13.313 1.00 91.69 138 ALA A N 1
ATOM 1057 C CA . ALA A 1 138 ? 10.334 -13.003 -12.450 1.00 91.69 138 ALA A CA 1
ATOM 1058 C C . ALA A 1 138 ? 9.276 -12.125 -11.741 1.00 91.69 138 ALA A C 1
ATOM 1060 O O . ALA A 1 138 ? 9.564 -10.968 -11.418 1.00 91.69 138 ALA A O 1
ATOM 1061 N N . PRO A 1 139 ? 8.062 -12.649 -11.486 1.00 94.75 139 PRO A N 1
ATOM 1062 C CA . PRO A 1 139 ? 7.071 -11.949 -10.676 1.00 94.75 139 PRO A CA 1
ATOM 1063 C C . PRO A 1 139 ? 7.630 -11.571 -9.303 1.00 94.75 139 PRO A C 1
ATOM 1065 O O . PRO A 1 139 ? 8.482 -12.277 -8.757 1.00 94.75 139 PRO A O 1
ATOM 1068 N N . SER A 1 140 ? 7.111 -10.489 -8.724 1.00 95.38 140 SER A N 1
ATOM 1069 C CA . SER A 1 140 ? 7.509 -10.066 -7.383 1.00 95.38 140 SER A CA 1
ATOM 1070 C C . SER A 1 140 ? 7.203 -11.130 -6.336 1.00 95.38 140 SER A C 1
ATOM 1072 O O . SER A 1 140 ? 6.300 -11.946 -6.509 1.00 95.38 140 SER A O 1
ATOM 1074 N N . GLN A 1 141 ? 7.868 -11.054 -5.186 1.00 93.25 141 GLN A N 1
ATOM 1075 C CA . GLN A 1 141 ? 7.334 -11.688 -3.981 1.00 93.25 141 GLN A CA 1
ATOM 1076 C C . GLN A 1 141 ? 6.019 -11.012 -3.557 1.00 93.25 141 GLN A C 1
ATOM 1078 O O . GLN A 1 141 ? 5.717 -9.886 -3.972 1.00 93.25 141 GLN A O 1
ATOM 1083 N N . LEU A 1 142 ? 5.226 -11.717 -2.750 1.00 94.00 142 LEU A N 1
ATOM 1084 C CA . LEU A 1 142 ? 3.981 -11.190 -2.202 1.00 94.00 142 LEU A CA 1
ATOM 1085 C C . LEU A 1 142 ? 4.285 -10.233 -1.042 1.00 94.00 142 LEU A C 1
ATOM 1087 O O . LEU A 1 142 ? 4.939 -10.619 -0.079 1.00 94.00 142 LEU A O 1
ATOM 1091 N N . ALA A 1 143 ? 3.774 -9.010 -1.129 1.00 92.62 143 ALA A N 1
ATOM 1092 C CA . ALA A 1 143 ? 3.685 -8.071 -0.021 1.00 92.62 143 ALA A CA 1
ATOM 1093 C C . ALA A 1 143 ? 2.375 -8.287 0.748 1.00 92.62 143 ALA A C 1
ATOM 1095 O O . ALA A 1 143 ? 1.340 -8.607 0.160 1.00 92.62 143 ALA A O 1
ATOM 1096 N N . GLU A 1 144 ? 2.402 -8.093 2.062 1.00 93.69 144 GLU A N 1
ATOM 1097 C CA . GLU A 1 144 ? 1.234 -8.265 2.924 1.00 93.69 144 GLU A CA 1
ATOM 1098 C C . GLU A 1 144 ? 0.511 -6.934 3.142 1.00 93.69 144 GLU A C 1
ATOM 1100 O O . GLU A 1 144 ? 1.110 -5.961 3.605 1.00 93.69 144 GLU A O 1
ATOM 1105 N N . PHE A 1 145 ? -0.784 -6.908 2.824 1.00 94.50 145 PHE A N 1
ATOM 1106 C CA . PHE A 1 145 ? -1.690 -5.802 3.121 1.00 94.50 145 PHE A CA 1
ATOM 1107 C C . PHE A 1 145 ? -2.686 -6.229 4.196 1.00 94.50 145 PHE A C 1
ATOM 1109 O O . PHE A 1 145 ? -3.342 -7.257 4.061 1.00 94.50 145 PHE A O 1
ATOM 1116 N N . THR A 1 146 ? -2.829 -5.446 5.258 1.00 92.94 146 THR A N 1
ATOM 1117 C CA . THR A 1 146 ? -3.639 -5.799 6.425 1.00 92.94 146 THR A CA 1
ATOM 1118 C C . THR A 1 146 ? -4.857 -4.890 6.542 1.00 92.94 146 THR A C 1
ATOM 1120 O O . THR A 1 146 ? -4.731 -3.668 6.571 1.00 92.94 146 THR A O 1
ATOM 1123 N N . LEU A 1 147 ? -6.044 -5.488 6.650 1.00 94.06 147 LEU A N 1
ATOM 1124 C CA . LEU A 1 147 ? -7.279 -4.788 6.999 1.00 94.06 147 LEU A CA 1
ATOM 1125 C C . LEU A 1 147 ? -7.637 -5.072 8.462 1.00 94.06 147 LEU A C 1
ATOM 1127 O O . LEU A 1 147 ? -7.697 -6.235 8.867 1.00 94.06 147 LEU A O 1
ATOM 1131 N N . LEU A 1 148 ? -7.866 -4.019 9.244 1.00 88.12 148 LEU A N 1
ATOM 1132 C CA . LEU A 1 148 ? -8.180 -4.080 10.675 1.00 88.12 148 LEU A CA 1
ATOM 1133 C C . LEU A 1 148 ? -9.657 -3.779 10.930 1.00 88.12 148 LEU A C 1
ATOM 1135 O O . LEU A 1 148 ? -10.266 -2.988 10.208 1.00 88.12 148 LEU A O 1
ATOM 1139 N N . GLU A 1 149 ? -10.224 -4.374 11.975 1.00 85.31 149 GLU A N 1
ATOM 1140 C CA . GLU A 1 149 ? -11.575 -4.039 12.432 1.00 85.31 149 GLU A CA 1
ATOM 1141 C C . GLU A 1 149 ? -11.751 -2.536 12.752 1.00 85.31 149 GLU A C 1
ATOM 1143 O O . GLU A 1 149 ? -10.791 -1.809 13.003 1.00 85.31 149 GLU A O 1
ATOM 1148 N N . GLY A 1 150 ? -13.004 -2.069 12.731 1.00 65.56 150 GLY A N 1
ATOM 1149 C CA . GLY A 1 150 ? -13.400 -0.668 12.974 1.00 65.56 150 GLY A CA 1
ATOM 1150 C C . GLY A 1 150 ? -13.732 -0.319 14.403 1.00 65.56 150 GLY A C 1
ATOM 1151 O O . GLY A 1 150 ? -14.539 0.560 14.646 1.00 65.56 150 GLY A O 1
ATOM 1152 N N . ASN A 1 151 ? -13.191 -1.080 15.340 1.00 53.69 151 ASN A N 1
ATOM 1153 C CA . ASN A 1 151 ? -13.177 -0.694 16.734 1.00 53.69 151 ASN A CA 1
ATOM 1154 C C . ASN A 1 151 ? -11.715 -0.700 17.149 1.00 53.69 151 ASN A C 1
ATOM 1156 O O . ASN A 1 151 ? -11.291 -1.548 17.930 1.00 53.69 151 ASN A O 1
ATOM 1160 N N . ASN A 1 152 ? -10.924 0.211 16.581 1.00 45.00 152 ASN A N 1
ATOM 1161 C CA . ASN A 1 152 ? -9.651 0.524 17.200 1.00 45.00 152 ASN A CA 1
ATOM 1162 C C . ASN A 1 152 ? -9.968 1.444 18.396 1.00 45.00 152 ASN A C 1
ATOM 1164 O O . ASN A 1 152 ? -10.381 2.579 18.173 1.00 45.00 152 ASN A O 1
ATOM 1168 N N . PRO A 1 153 ? -9.836 0.998 19.662 1.00 43.91 153 PRO A N 1
ATOM 1169 C CA . PRO A 1 153 ? -10.071 1.863 20.825 1.00 43.91 153 PRO A CA 1
ATOM 1170 C C . PRO A 1 153 ? -9.064 3.024 20.907 1.00 43.91 153 PRO A C 1
ATOM 1172 O O . PRO A 1 153 ? -9.219 3.923 21.731 1.00 43.91 153 PRO A O 1
ATOM 1175 N N . TYR A 1 154 ? -8.040 3.006 20.052 1.00 42.47 154 TYR A N 1
ATOM 1176 C CA . TYR A 1 154 ? -7.080 4.075 19.857 1.00 42.47 154 TYR A CA 1
ATOM 1177 C C . TYR A 1 154 ? -7.600 5.020 18.771 1.00 42.47 154 TYR A C 1
ATOM 1179 O O . TYR A 1 154 ? -7.687 4.651 17.600 1.00 42.47 154 TYR A O 1
ATOM 1187 N N . PHE A 1 155 ? -8.000 6.208 19.224 1.00 42.53 155 PHE A N 1
ATOM 1188 C CA . PHE A 1 155 ? -8.510 7.360 18.483 1.00 42.53 155 PHE A CA 1
ATOM 1189 C C . PHE A 1 155 ? -8.167 7.405 16.984 1.00 42.53 155 PHE A C 1
ATOM 1191 O O . PHE A 1 155 ? -7.009 7.325 16.577 1.00 42.53 155 PHE A O 1
ATOM 1198 N N . THR A 1 156 ? -9.186 7.674 16.168 1.00 43.34 156 THR A N 1
ATOM 1199 C CA . THR A 1 156 ? -9.041 8.331 14.865 1.00 43.34 156 THR A CA 1
ATOM 1200 C C . THR A 1 156 ? -8.380 9.693 15.084 1.00 43.34 156 THR A C 1
ATOM 1202 O O . THR A 1 156 ? -9.044 10.655 15.472 1.00 43.34 156 THR A O 1
ATOM 1205 N N . ASP A 1 157 ? -7.066 9.769 14.882 1.00 41.16 157 ASP A N 1
ATOM 1206 C CA . ASP A 1 157 ? -6.281 11.006 14.937 1.00 41.16 157 ASP A CA 1
ATOM 1207 C C . ASP A 1 157 ? -6.620 11.877 13.710 1.00 41.16 157 ASP A C 1
ATOM 1209 O O . ASP A 1 157 ? -5.900 11.946 12.712 1.00 41.16 157 ASP A O 1
ATOM 1213 N N . VAL A 1 158 ? -7.790 12.518 13.746 1.00 41.91 158 VAL A N 1
ATOM 1214 C CA . VAL A 1 158 ? -8.244 13.486 12.737 1.00 41.91 158 VAL A CA 1
ATOM 1215 C C . VAL A 1 158 ? -7.590 14.847 12.977 1.00 41.91 158 VAL A C 1
ATOM 1217 O O . VAL A 1 158 ? -8.242 15.852 13.253 1.00 41.91 158 VAL A O 1
ATOM 1220 N N . GLY A 1 159 ? -6.268 14.886 12.836 1.00 41.00 159 GLY A N 1
ATOM 1221 C CA . GLY A 1 159 ? -5.552 16.103 12.481 1.00 41.00 159 GLY A CA 1
ATOM 1222 C C . GLY A 1 159 ? -5.515 16.221 10.961 1.00 41.00 159 GLY A C 1
ATOM 1223 O O . GLY A 1 159 ? -4.757 15.512 10.303 1.00 41.00 159 GLY A O 1
ATOM 1224 N N . LEU A 1 160 ? -6.323 17.111 10.375 1.00 40.06 160 LEU A N 1
ATOM 1225 C CA . LEU A 1 160 ? -6.104 17.533 8.990 1.00 40.06 160 LEU A CA 1
ATOM 1226 C C . LEU A 1 160 ? -4.665 18.041 8.879 1.00 40.06 160 LEU A C 1
ATOM 1228 O O . LEU A 1 160 ? -4.263 18.883 9.684 1.00 40.06 160 LEU A O 1
ATOM 1232 N N . GLN A 1 161 ? -3.916 17.544 7.887 1.00 45.19 161 GLN A N 1
ATOM 1233 C CA . GLN A 1 161 ? -2.557 17.993 7.584 1.00 45.19 161 GLN A CA 1
ATOM 1234 C C . GLN A 1 161 ? -2.481 19.518 7.659 1.00 45.19 161 GLN A C 1
ATOM 1236 O O . GLN A 1 161 ? -2.898 20.232 6.748 1.00 45.19 161 GLN A O 1
ATOM 1241 N N . THR A 1 162 ? -1.917 20.027 8.745 1.00 42.38 162 THR A N 1
ATOM 1242 C CA . THR A 1 162 ? -1.482 21.411 8.825 1.00 42.38 162 THR A CA 1
ATOM 1243 C C . THR A 1 162 ? 0.031 21.325 8.908 1.00 42.38 162 THR A C 1
ATOM 1245 O O . THR A 1 162 ? 0.580 20.914 9.921 1.00 42.38 162 THR A O 1
ATOM 1248 N N . ASN A 1 163 ? 0.700 21.662 7.802 1.00 45.03 163 ASN A N 1
ATOM 1249 C CA . ASN A 1 163 ? 2.162 21.776 7.675 1.00 45.03 163 ASN A CA 1
ATOM 1250 C C . ASN A 1 163 ? 2.976 20.491 7.413 1.00 45.03 163 ASN A C 1
ATOM 1252 O O . ASN A 1 163 ? 4.147 20.431 7.778 1.00 45.03 163 ASN A O 1
ATOM 1256 N N . GLY A 1 164 ? 2.420 19.493 6.716 1.00 44.69 164 GLY A N 1
ATOM 1257 C CA . GLY A 1 164 ? 3.236 18.430 6.099 1.00 44.69 164 GLY A CA 1
ATOM 1258 C C . GLY A 1 164 ? 3.908 17.448 7.066 1.00 44.69 164 GLY A C 1
ATOM 1259 O O . GLY A 1 164 ? 4.816 16.727 6.660 1.00 44.69 164 GLY A O 1
ATOM 1260 N N . GLN A 1 165 ? 3.474 17.395 8.325 1.00 43.12 165 GLN A N 1
ATOM 1261 C CA . GLN A 1 165 ? 3.859 16.325 9.242 1.00 43.12 165 GLN A CA 1
ATOM 1262 C C . GLN A 1 165 ? 2.885 15.153 9.089 1.00 43.12 165 GLN A C 1
ATOM 1264 O O . GLN A 1 165 ? 1.670 15.340 9.103 1.00 43.12 165 GLN A O 1
ATOM 1269 N N . LEU A 1 166 ? 3.430 13.950 8.895 1.00 43.19 166 LEU A N 1
ATOM 1270 C CA . LEU A 1 166 ? 2.665 12.705 8.923 1.00 43.19 166 LEU A CA 1
ATOM 1271 C C . LEU A 1 166 ? 2.099 12.504 10.334 1.00 43.19 166 LEU A C 1
ATOM 1273 O O . LEU A 1 166 ? 2.802 12.765 11.312 1.00 43.19 166 LEU A O 1
ATOM 1277 N N . ASN A 1 167 ? 0.863 12.011 10.439 1.00 45.59 167 ASN A N 1
ATOM 1278 C CA . ASN A 1 167 ? 0.320 11.526 11.706 1.00 45.59 167 ASN A CA 1
ATOM 1279 C C . ASN A 1 167 ? 1.239 10.415 12.214 1.00 45.59 167 ASN A C 1
ATOM 1281 O O . ASN A 1 167 ? 1.344 9.349 11.606 1.00 45.59 167 ASN A O 1
ATOM 1285 N N . GLN A 1 168 ? 1.970 10.692 13.290 1.00 43.91 168 GLN A N 1
ATOM 1286 C CA . GLN A 1 168 ? 2.918 9.737 13.831 1.00 43.91 168 GLN A CA 1
ATOM 1287 C C . GLN A 1 168 ? 2.155 8.764 14.730 1.00 43.91 168 GLN A C 1
ATOM 1289 O O . GLN A 1 168 ? 1.585 9.164 15.740 1.00 43.91 168 GLN A O 1
ATOM 1294 N N . SER A 1 169 ? 2.146 7.480 14.365 1.00 38.12 169 SER A N 1
ATOM 1295 C CA . SER A 1 169 ? 1.362 6.404 14.999 1.00 38.12 169 SER A CA 1
ATOM 1296 C C . SER A 1 169 ? 1.652 6.155 16.487 1.00 38.12 169 SER A C 1
ATOM 1298 O O . SER A 1 169 ? 1.024 5.296 17.098 1.00 38.12 169 SER A O 1
ATOM 1300 N N . TYR A 1 170 ? 2.634 6.849 17.063 1.00 42.22 170 TYR A N 1
ATOM 1301 C CA . TYR A 1 170 ? 2.968 6.793 18.483 1.00 42.22 170 TYR A CA 1
ATOM 1302 C C . TYR A 1 170 ? 2.266 7.875 19.318 1.00 42.22 170 TYR A C 1
ATOM 1304 O O . TYR A 1 170 ? 2.291 7.786 20.540 1.00 42.22 170 TYR A O 1
ATOM 1312 N N . LEU A 1 171 ? 1.637 8.886 18.702 1.00 45.06 171 LEU A N 1
ATOM 1313 C CA . LEU A 1 171 ? 0.876 9.910 19.434 1.00 45.06 171 LEU A CA 1
ATOM 1314 C C . LEU A 1 171 ? -0.503 9.407 19.896 1.00 45.06 171 LEU A C 1
ATOM 1316 O O . LEU A 1 171 ? -1.039 9.928 20.869 1.00 45.06 171 LEU A O 1
ATOM 1320 N N . SER A 1 172 ? -1.043 8.355 19.273 1.00 46.47 172 SER A N 1
ATOM 1321 C CA . SER A 1 172 ? -2.364 7.796 19.591 1.00 46.47 172 SER A CA 1
ATOM 1322 C C . SER A 1 172 ? -2.363 6.669 20.637 1.00 46.47 172 SER A C 1
ATOM 1324 O O . SER A 1 172 ? -3.407 6.060 20.870 1.00 46.47 172 SER A O 1
ATOM 1326 N N . GLN A 1 173 ? -1.230 6.368 21.286 1.00 43.00 173 GLN A N 1
ATOM 1327 C CA . GLN A 1 173 ? -1.123 5.194 22.169 1.00 43.00 173 GLN A CA 1
ATOM 1328 C C . GLN A 1 173 ? -1.550 5.420 23.627 1.00 43.00 173 GLN A C 1
ATOM 1330 O O . GLN A 1 173 ? -1.876 4.445 24.301 1.00 43.00 173 GLN A O 1
ATOM 1335 N N . ASP A 1 174 ? -1.671 6.661 24.101 1.00 41.25 174 ASP A N 1
ATOM 1336 C CA . ASP A 1 174 ? -1.925 6.914 25.525 1.00 41.25 174 ASP A CA 1
ATOM 1337 C C . ASP A 1 174 ? -3.341 7.433 25.807 1.00 41.25 174 ASP A C 1
ATOM 1339 O O . ASP A 1 174 ? -3.547 8.572 26.233 1.00 41.25 174 ASP A O 1
ATOM 1343 N N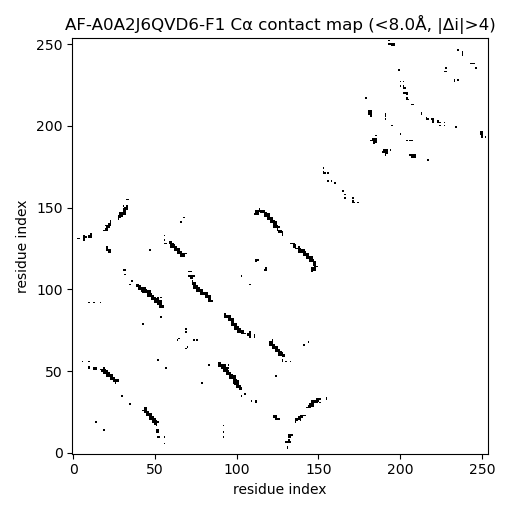 . LEU A 1 175 ? -4.350 6.566 25.654 1.00 44.78 175 LEU A N 1
ATOM 1344 C CA . LEU A 1 175 ? -5.607 6.762 26.382 1.00 44.78 175 LEU A CA 1
ATOM 1345 C C . LEU A 1 175 ? -5.354 6.441 27.863 1.00 44.78 175 LEU A C 1
ATOM 1347 O O . LEU A 1 175 ? -5.442 5.290 28.291 1.00 44.78 175 LEU A O 1
ATOM 1351 N N . ARG A 1 176 ? -5.056 7.465 28.664 1.00 50.47 176 ARG A N 1
ATOM 1352 C CA . ARG A 1 176 ? -4.920 7.312 30.118 1.00 50.47 176 ARG A CA 1
ATOM 1353 C C . ARG A 1 176 ? -6.268 7.532 30.791 1.00 50.47 176 ARG A C 1
ATOM 1355 O O . ARG A 1 176 ? -6.854 8.611 30.712 1.00 50.47 176 ARG A O 1
ATOM 1362 N N . VAL A 1 177 ? -6.764 6.495 31.461 1.00 48.41 177 VAL A N 1
ATOM 1363 C CA . VAL A 1 177 ? -7.964 6.579 32.299 1.00 48.41 177 VAL A CA 1
ATOM 1364 C C . VAL A 1 177 ? -7.547 7.074 33.678 1.00 48.41 177 VAL A C 1
ATOM 1366 O O . VAL A 1 177 ? -6.939 6.344 34.456 1.00 48.41 177 VAL A O 1
ATOM 1369 N N . PHE A 1 178 ? -7.887 8.320 33.995 1.00 51.06 178 PHE A N 1
ATOM 1370 C CA . PHE A 1 178 ? -7.685 8.870 35.331 1.00 51.06 178 PHE A CA 1
ATOM 1371 C C . PHE A 1 178 ? -8.863 8.480 36.228 1.00 51.06 178 PHE A C 1
ATOM 1373 O O . PHE A 1 178 ? -10.013 8.796 35.922 1.00 51.06 178 PHE A O 1
ATOM 1380 N N . THR A 1 179 ? -8.583 7.818 37.352 1.00 50.31 179 THR A N 1
ATOM 1381 C CA . THR A 1 179 ? -9.577 7.616 38.416 1.00 50.31 179 THR A CA 1
ATOM 1382 C C . THR A 1 179 ? -9.317 8.628 39.519 1.00 50.31 179 THR A C 1
ATOM 1384 O O . THR A 1 179 ? -8.249 8.628 40.125 1.00 50.31 179 THR A O 1
ATOM 1387 N N . ILE A 1 180 ? -10.295 9.491 39.789 1.00 50.94 180 ILE A N 1
ATOM 1388 C CA . ILE A 1 180 ? -10.240 10.430 40.910 1.00 50.94 180 ILE A CA 1
ATOM 1389 C C . ILE A 1 180 ? -11.054 9.831 42.046 1.00 50.94 180 ILE A C 1
ATOM 1391 O O . ILE A 1 180 ? -12.280 9.758 41.975 1.00 50.94 180 ILE A O 1
ATOM 1395 N N . THR A 1 181 ? -10.358 9.402 43.094 1.00 53.12 181 THR A N 1
ATOM 1396 C CA . THR A 1 181 ? -10.972 8.829 44.291 1.00 53.12 181 THR A CA 1
ATOM 1397 C C . THR A 1 181 ? -10.936 9.867 45.414 1.00 53.12 181 THR A C 1
ATOM 1399 O O . THR A 1 181 ? -9.852 10.209 45.892 1.00 53.12 181 THR A O 1
ATOM 1402 N N . PRO A 1 182 ? -12.093 10.390 45.857 1.00 50.41 182 PRO A N 1
ATOM 1403 C CA . PRO A 1 182 ? -12.143 11.352 46.952 1.00 50.41 182 PRO A CA 1
ATOM 1404 C C . PRO A 1 182 ? -11.559 10.778 48.252 1.00 50.41 182 PRO A C 1
ATOM 1406 O O . PRO A 1 182 ? -11.874 9.655 48.637 1.00 50.41 182 PRO A O 1
ATOM 1409 N N . GLY A 1 183 ? -10.758 11.576 48.966 1.00 53.44 183 GLY A N 1
ATOM 1410 C CA . GLY A 1 183 ? -10.352 11.287 50.348 1.00 53.44 183 GLY A CA 1
ATOM 1411 C C . GLY A 1 183 ? -9.140 10.367 50.532 1.00 53.44 183 GLY A C 1
ATOM 1412 O O . GLY A 1 183 ? -8.835 10.020 51.671 1.00 53.44 183 GLY A O 1
ATOM 1413 N N . LEU A 1 184 ? -8.427 9.990 49.466 1.00 53.06 184 LEU A N 1
ATOM 1414 C CA . LEU A 1 184 ? -7.130 9.321 49.602 1.00 53.06 184 LEU A CA 1
ATOM 1415 C C . LEU A 1 184 ? -6.062 10.331 50.029 1.00 53.06 184 LEU A C 1
ATOM 1417 O O . LEU A 1 184 ? -5.751 11.263 49.290 1.00 53.06 184 LEU A O 1
ATOM 1421 N N . ILE A 1 185 ? -5.508 10.130 51.223 1.00 56.16 185 ILE A N 1
ATOM 1422 C CA . ILE A 1 185 ? -4.357 10.869 51.742 1.00 56.16 185 ILE A CA 1
ATOM 1423 C C . ILE A 1 185 ? -3.134 9.956 51.643 1.00 56.16 185 ILE A C 1
ATOM 1425 O O . ILE A 1 185 ? -3.186 8.801 52.070 1.00 56.16 185 ILE A O 1
ATOM 1429 N N . ASP A 1 186 ? -2.040 10.473 51.093 1.00 54.38 186 ASP A N 1
ATOM 1430 C CA . ASP A 1 186 ? -0.734 9.829 51.141 1.00 54.38 186 ASP A CA 1
ATOM 1431 C C . ASP A 1 186 ? -0.272 9.707 52.596 1.00 54.38 186 ASP A C 1
ATOM 1433 O O . ASP A 1 186 ? -0.099 10.700 53.304 1.00 54.38 186 ASP A O 1
ATOM 1437 N N . ALA A 1 187 ? -0.082 8.469 53.054 1.00 55.72 187 ALA A N 1
ATOM 1438 C CA . ALA A 1 187 ? 0.289 8.171 54.433 1.00 55.72 187 ALA A CA 1
ATOM 1439 C C . ALA A 1 187 ? 1.699 8.665 54.810 1.00 55.72 187 ALA A C 1
ATOM 1441 O O . ALA A 1 187 ? 2.009 8.772 55.996 1.00 55.72 187 ALA A O 1
ATOM 1442 N N . THR A 1 188 ? 2.551 8.960 53.826 1.00 54.50 188 THR A N 1
ATOM 1443 C CA . THR A 1 188 ? 3.924 9.439 54.024 1.00 54.50 188 THR A CA 1
ATOM 1444 C C . THR A 1 188 ? 4.029 10.961 54.016 1.00 54.50 188 THR A C 1
ATOM 1446 O O . THR A 1 188 ? 4.787 11.513 54.814 1.00 54.50 188 THR A O 1
ATOM 1449 N N . THR A 1 189 ? 3.251 11.655 53.179 1.00 60.34 189 THR A N 1
ATOM 1450 C CA . THR A 1 189 ? 3.317 13.126 53.046 1.00 60.34 189 THR A CA 1
ATOM 1451 C C . THR A 1 189 ? 2.130 13.865 53.667 1.00 60.34 189 THR A C 1
ATOM 1453 O O . THR A 1 189 ? 2.185 15.086 53.839 1.00 60.34 189 THR A O 1
ATOM 1456 N N . ASN A 1 190 ? 1.074 13.143 54.053 1.00 61.81 190 ASN A N 1
ATOM 1457 C CA . ASN A 1 190 ? -0.173 13.675 54.605 1.00 61.81 190 ASN A CA 1
ATOM 1458 C C . ASN A 1 190 ? -0.866 14.695 53.675 1.00 61.81 190 ASN A C 1
ATOM 1460 O O . ASN A 1 190 ? -1.418 15.697 54.131 1.00 61.81 190 ASN A O 1
ATOM 1464 N N . GLN A 1 191 ? -0.811 14.449 52.363 1.00 56.84 191 GLN A N 1
ATOM 1465 C CA . GLN A 1 191 ? -1.438 15.262 51.310 1.00 56.84 191 GLN A CA 1
ATOM 1466 C C . GLN A 1 191 ? -2.396 14.411 50.449 1.00 56.84 191 GLN A C 1
ATOM 1468 O O . GLN A 1 191 ? -2.243 13.192 50.419 1.00 56.84 191 GLN A O 1
ATOM 1473 N N . PRO A 1 192 ? -3.370 15.005 49.732 1.00 53.47 192 PRO A N 1
ATOM 1474 C CA . PRO A 1 192 ? -4.264 14.263 48.834 1.00 53.47 192 PRO A CA 1
ATOM 1475 C C . PRO A 1 192 ? -3.524 13.582 47.662 1.00 53.47 192 PRO A C 1
ATOM 1477 O O . PRO A 1 192 ? -2.643 14.198 47.063 1.00 53.47 192 PRO A O 1
ATOM 1480 N N . TYR A 1 193 ? -3.912 12.352 47.294 1.00 49.84 193 TYR A N 1
ATOM 1481 C CA . TYR A 1 193 ? -3.487 11.688 46.044 1.00 49.84 193 TYR A CA 1
ATOM 1482 C C . TYR A 1 193 ? -4.319 12.160 44.826 1.00 49.84 193 TYR A C 1
ATOM 1484 O O . TYR A 1 193 ? -5.510 12.440 44.990 1.00 49.84 193 TYR A O 1
ATOM 1492 N N . PRO A 1 194 ? -3.755 12.161 43.595 1.00 48.28 194 PRO A N 1
ATOM 1493 C CA . PRO A 1 194 ? -2.378 11.800 43.270 1.00 48.28 194 PRO A CA 1
ATOM 1494 C C . PRO A 1 194 ? -1.374 12.907 43.625 1.00 48.28 194 PRO A C 1
ATOM 1496 O O . PRO A 1 194 ? -1.602 14.073 43.310 1.00 48.28 194 PRO A O 1
ATOM 1499 N N . GLN A 1 195 ? -0.246 12.537 44.242 1.00 50.16 195 GLN A N 1
ATOM 1500 C CA . GLN A 1 195 ? 0.940 13.392 44.266 1.00 50.16 195 GLN A CA 1
ATOM 1501 C C . GLN A 1 195 ? 1.738 13.122 42.995 1.00 50.16 195 GLN A C 1
ATOM 1503 O O . GLN A 1 195 ? 2.229 12.014 42.799 1.00 50.16 195 GLN A O 1
ATOM 1508 N N . LEU A 1 196 ? 1.841 14.117 42.116 1.00 47.25 196 LEU A N 1
ATOM 1509 C CA . LEU A 1 196 ? 2.697 14.003 40.944 1.00 47.25 196 LEU A CA 1
ATOM 1510 C C . LEU A 1 196 ? 4.158 14.057 41.412 1.00 47.25 196 LEU A C 1
ATOM 1512 O O . LEU A 1 196 ? 4.553 14.995 42.102 1.00 47.25 196 LEU A O 1
ATOM 1516 N N . GLY A 1 197 ? 4.951 13.043 41.058 1.00 37.19 197 GLY A N 1
ATOM 1517 C CA . GLY A 1 197 ? 6.361 12.906 41.451 1.00 37.19 197 GLY A CA 1
ATOM 1518 C C . GLY A 1 197 ? 7.315 13.935 40.829 1.00 37.19 197 GLY A C 1
ATOM 1519 O O . GLY A 1 197 ? 8.525 13.825 41.013 1.00 37.19 197 GLY A O 1
ATOM 1520 N N . ASP A 1 198 ? 6.789 14.933 40.117 1.00 39.44 198 ASP A N 1
ATOM 1521 C CA . ASP A 1 198 ? 7.548 16.028 39.527 1.00 39.44 198 ASP A CA 1
ATOM 1522 C C . ASP A 1 198 ? 7.178 17.359 40.218 1.00 39.44 198 ASP A C 1
ATOM 1524 O O . ASP A 1 198 ? 6.033 17.811 40.104 1.00 39.44 198 ASP A O 1
ATOM 1528 N N . PRO A 1 199 ? 8.121 18.029 40.913 1.00 43.69 199 PRO A N 1
ATOM 1529 C CA . PRO A 1 199 ? 7.892 19.333 41.541 1.00 43.69 199 PRO A CA 1
ATOM 1530 C C . PRO A 1 199 ? 7.484 20.450 40.559 1.00 43.69 199 PRO A C 1
ATOM 1532 O O . PRO A 1 199 ? 7.104 21.534 41.009 1.00 43.69 199 PRO A O 1
ATOM 1535 N N . ALA A 1 200 ? 7.548 20.223 39.242 1.00 41.91 200 ALA A N 1
ATOM 1536 C CA . ALA A 1 200 ? 7.065 21.155 38.225 1.00 41.91 200 ALA A CA 1
ATOM 1537 C C . ALA A 1 200 ? 5.545 21.077 37.962 1.00 41.91 200 ALA A C 1
ATOM 1539 O O . ALA A 1 200 ? 4.988 22.011 37.374 1.00 41.91 200 ALA A O 1
ATOM 1540 N N . ILE A 1 201 ? 4.852 20.015 38.397 1.00 47.12 201 ILE A N 1
ATOM 1541 C CA . ILE A 1 201 ? 3.417 19.830 38.134 1.00 47.12 201 ILE A CA 1
ATOM 1542 C C . ILE A 1 201 ? 2.603 20.328 39.335 1.00 47.12 201 ILE A C 1
ATOM 1544 O O . ILE A 1 201 ? 2.553 19.707 40.391 1.00 47.12 201 ILE A O 1
ATOM 1548 N N . THR A 1 202 ? 1.954 21.484 39.175 1.00 48.78 202 THR A N 1
ATOM 1549 C CA . THR A 1 202 ? 1.212 22.181 40.250 1.00 48.78 202 THR A CA 1
ATOM 1550 C C . THR A 1 202 ? -0.304 21.964 40.193 1.00 48.78 202 THR A C 1
ATOM 1552 O O . THR A 1 202 ? -1.054 22.620 40.918 1.00 48.78 202 THR A O 1
ATOM 1555 N N . ALA A 1 203 ? -0.782 21.075 39.314 1.00 51.91 203 ALA A N 1
ATOM 1556 C CA . ALA A 1 203 ? -2.193 20.710 39.246 1.00 51.91 203 ALA A CA 1
ATOM 1557 C C . ALA A 1 203 ? -2.597 20.033 40.563 1.00 51.91 203 ALA A C 1
ATOM 1559 O O . ALA A 1 203 ? -2.048 18.997 40.936 1.00 51.91 203 ALA A O 1
ATOM 1560 N N . THR A 1 204 ? -3.538 20.633 41.288 1.00 52.72 204 THR A N 1
ATOM 1561 C CA . THR A 1 204 ? -3.965 20.150 42.605 1.00 52.72 204 THR A CA 1
ATOM 1562 C C . THR A 1 204 ? -5.441 19.802 42.552 1.00 52.72 204 THR A C 1
ATOM 1564 O O . THR A 1 204 ? -6.270 20.602 42.120 1.00 52.72 204 THR A O 1
ATOM 1567 N N . LEU A 1 205 ? -5.794 18.600 43.012 1.00 52.47 205 LEU A N 1
ATOM 1568 C CA . LEU A 1 205 ? -7.173 18.345 43.410 1.00 52.47 205 LEU A CA 1
ATOM 1569 C C . LEU A 1 205 ? -7.468 19.242 44.613 1.00 52.47 205 LEU A C 1
ATOM 1571 O O . LEU A 1 205 ? -6.691 19.282 45.571 1.00 52.47 205 LEU A O 1
ATOM 1575 N N . SER A 1 206 ? -8.586 19.967 44.572 1.00 53.75 206 SER A N 1
ATOM 1576 C CA . SER A 1 206 ? -9.115 20.603 45.775 1.00 53.75 206 SER A CA 1
ATOM 1577 C C . SER A 1 206 ? -9.243 19.538 46.867 1.00 53.75 206 SER A C 1
ATOM 1579 O O . SER A 1 206 ? -9.546 18.374 46.592 1.00 53.75 206 SER A O 1
ATOM 1581 N N . THR A 1 207 ? -8.971 19.911 48.118 1.00 54.72 207 THR A N 1
ATOM 1582 C CA . THR A 1 207 ? -9.102 18.990 49.250 1.00 54.72 207 THR A CA 1
ATOM 1583 C C . THR A 1 207 ? -10.501 18.384 49.235 1.00 54.72 207 THR A C 1
ATOM 1585 O O . THR A 1 207 ? -11.491 19.113 49.329 1.00 54.72 207 THR A O 1
ATOM 1588 N N . ALA A 1 208 ? -10.579 17.061 49.092 1.00 51.94 208 ALA A N 1
ATOM 1589 C CA . ALA A 1 208 ? -11.841 16.349 49.026 1.00 51.94 208 ALA A CA 1
ATOM 1590 C C . ALA A 1 208 ? -12.662 16.598 50.301 1.00 51.94 208 ALA A C 1
ATOM 1592 O O . ALA A 1 208 ? -12.195 16.362 51.416 1.00 51.94 208 ALA A O 1
ATOM 1593 N N . SER A 1 209 ? -13.904 17.053 50.135 1.00 52.97 209 SER A N 1
ATOM 1594 C CA . SER A 1 209 ? -14.881 17.044 51.219 1.00 52.97 209 SER A CA 1
ATOM 1595 C C . SER A 1 209 ? -15.325 15.604 51.468 1.00 52.97 209 SER A C 1
ATOM 1597 O O . SER A 1 209 ? -15.811 14.932 50.561 1.00 52.97 209 SER A O 1
ATOM 1599 N N . THR A 1 210 ? -15.195 15.122 52.704 1.00 53.34 210 THR A N 1
ATOM 1600 C CA . THR A 1 210 ? -15.698 13.795 53.102 1.00 53.34 210 THR A CA 1
ATOM 1601 C C . THR A 1 210 ? -17.218 13.765 53.278 1.00 53.34 210 THR A C 1
ATOM 1603 O O . THR A 1 210 ? -17.788 12.708 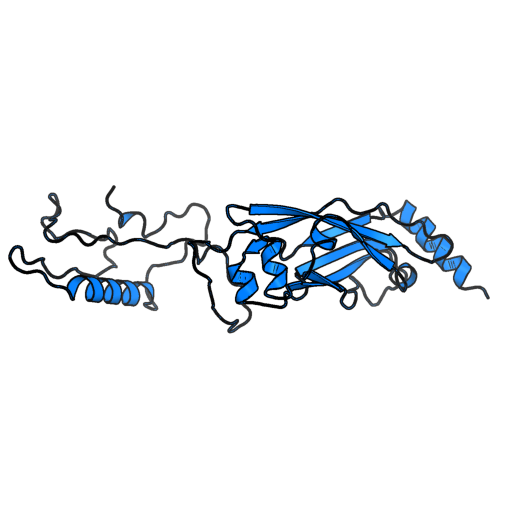53.542 1.00 53.34 210 THR A O 1
ATOM 1606 N N . THR A 1 211 ? -17.887 14.914 53.139 1.00 53.62 211 THR A N 1
ATOM 1607 C CA . THR A 1 211 ? -19.323 15.076 53.404 1.00 53.62 211 THR A CA 1
ATOM 1608 C C . THR A 1 211 ? -20.117 15.591 52.203 1.00 53.62 211 THR A C 1
ATOM 1610 O O . THR A 1 211 ? -21.345 15.625 52.264 1.00 53.62 211 THR A O 1
ATOM 1613 N N . SER A 1 212 ? -19.461 15.964 51.099 1.00 57.53 212 SER A N 1
ATOM 1614 C CA . SER A 1 212 ? -20.133 16.462 49.895 1.00 57.53 212 SER A CA 1
ATOM 1615 C C . SER A 1 212 ? -19.384 16.085 48.620 1.00 57.53 212 SER A C 1
ATOM 1617 O O . SER A 1 212 ? -18.188 16.336 48.501 1.00 57.53 212 SER A O 1
ATOM 1619 N N . TYR A 1 213 ? -20.109 15.546 47.640 1.00 58.41 213 TYR A N 1
ATOM 1620 C CA . TYR A 1 213 ? -19.587 15.288 46.300 1.00 58.41 213 TYR A CA 1
ATOM 1621 C C . TYR A 1 213 ? -19.378 16.608 45.543 1.00 58.41 213 TYR A C 1
ATOM 1623 O O . TYR A 1 213 ? -20.324 17.380 45.393 1.00 58.41 213 TYR A O 1
ATOM 1631 N N . ASP A 1 214 ? -18.156 16.857 45.068 1.00 64.19 214 ASP A N 1
ATOM 1632 C CA . ASP A 1 214 ? -17.834 17.978 44.179 1.00 64.19 214 ASP A CA 1
ATOM 1633 C C . ASP A 1 214 ? -17.744 17.472 42.726 1.00 64.19 214 ASP A C 1
ATOM 1635 O O . ASP A 1 214 ? -16.726 16.889 42.341 1.00 64.19 214 ASP A O 1
ATOM 1639 N N . PRO A 1 215 ? -18.787 17.672 41.899 1.00 65.06 215 PRO A N 1
ATOM 1640 C CA . PRO A 1 215 ? -18.783 17.218 40.511 1.00 65.06 215 PRO A CA 1
ATOM 1641 C C . PRO A 1 215 ? -17.813 18.004 39.617 1.00 65.06 215 PRO A C 1
ATOM 1643 O O . PRO A 1 215 ? -17.545 17.559 38.505 1.00 65.06 215 PRO A O 1
ATOM 1646 N N . GLN A 1 216 ? -17.314 19.166 40.055 1.00 65.06 216 GLN A N 1
ATOM 1647 C CA . GLN A 1 216 ? -16.447 20.033 39.249 1.00 65.06 216 GLN A CA 1
ATOM 1648 C C . GLN A 1 216 ? -14.959 19.738 39.460 1.00 65.06 216 GLN A C 1
ATOM 1650 O O . GLN A 1 216 ? -14.151 20.011 38.571 1.00 65.06 216 GLN A O 1
ATOM 1655 N N . ALA A 1 217 ? -14.588 19.150 40.601 1.00 64.19 217 ALA A N 1
ATOM 1656 C CA . ALA A 1 217 ? -13.197 18.831 40.922 1.00 64.19 217 ALA A CA 1
ATOM 1657 C C . ALA A 1 217 ? -12.484 17.990 39.835 1.00 64.19 217 ALA A C 1
ATOM 1659 O O . ALA A 1 217 ? -11.370 18.364 39.461 1.00 64.19 217 ALA A O 1
ATOM 1660 N N . PRO A 1 218 ? -13.102 16.945 39.239 1.00 61.31 218 PRO A N 1
ATOM 1661 C CA . PRO A 1 218 ? -12.496 16.201 38.134 1.00 61.31 218 PRO A CA 1
ATOM 1662 C C . PRO A 1 218 ? -12.200 17.037 36.889 1.00 61.31 218 PRO A C 1
ATOM 1664 O O . PRO A 1 218 ? -11.115 16.942 36.318 1.00 61.31 218 PRO A O 1
ATOM 1667 N N . PHE A 1 219 ? -13.146 17.883 36.480 1.00 63.09 219 PHE A N 1
ATOM 1668 C CA . PHE A 1 219 ? -12.999 18.716 35.287 1.00 63.09 219 PHE A CA 1
ATOM 1669 C C . PHE A 1 219 ? -11.935 19.794 35.484 1.00 63.09 219 PHE A C 1
ATOM 1671 O O . PHE A 1 219 ? -11.118 20.022 34.593 1.00 63.09 219 PHE A O 1
ATOM 1678 N N . ASN A 1 220 ? -11.898 20.409 36.668 1.00 65.06 220 ASN A N 1
ATOM 1679 C CA . ASN A 1 220 ? -10.883 21.399 37.020 1.00 65.06 220 ASN A CA 1
ATOM 1680 C C . ASN A 1 220 ? -9.480 20.781 37.056 1.00 65.06 220 ASN A C 1
ATOM 1682 O O . ASN A 1 220 ? -8.538 21.384 36.547 1.00 65.06 220 ASN A O 1
ATOM 1686 N N . TYR A 1 221 ? -9.350 19.568 37.597 1.00 64.75 221 TYR A N 1
ATOM 1687 C CA . TYR A 1 221 ? -8.086 18.835 37.610 1.00 64.75 221 TYR A CA 1
ATOM 1688 C C . TYR A 1 221 ? -7.589 18.523 36.194 1.00 64.75 221 TYR A C 1
ATOM 1690 O O . TYR A 1 221 ? -6.449 18.844 35.860 1.00 64.75 221 TYR A O 1
ATOM 1698 N N . ILE A 1 222 ? -8.457 17.977 35.334 1.00 67.00 222 ILE A N 1
ATOM 1699 C CA . ILE A 1 222 ? -8.113 17.684 33.934 1.00 67.00 222 ILE A CA 1
ATOM 1700 C C . ILE A 1 222 ? -7.721 18.970 33.193 1.00 67.00 222 ILE A C 1
ATOM 1702 O O . ILE A 1 222 ? -6.721 18.984 32.479 1.00 67.00 222 ILE A O 1
ATOM 1706 N N . ALA A 1 223 ? -8.457 20.069 33.387 1.00 64.06 223 ALA A N 1
ATOM 1707 C CA . ALA A 1 223 ? -8.147 21.349 32.753 1.00 64.06 223 ALA A CA 1
ATOM 1708 C C . ALA A 1 223 ? -6.775 21.902 33.182 1.00 64.06 223 ALA A C 1
ATOM 1710 O O . ALA A 1 223 ? -6.013 22.370 32.335 1.00 64.06 223 ALA A O 1
ATOM 1711 N N . GLN A 1 224 ? -6.433 21.812 34.471 1.00 64.81 224 GLN A N 1
ATOM 1712 C CA . GLN A 1 224 ? -5.124 22.232 34.985 1.00 64.81 224 GLN A CA 1
ATOM 1713 C C . GLN A 1 224 ? -3.987 21.349 34.460 1.00 64.81 224 GLN A C 1
ATOM 1715 O O . GLN A 1 224 ? -2.951 21.874 34.051 1.00 64.81 224 GLN A O 1
ATOM 1720 N N . LEU A 1 225 ? -4.189 20.028 34.418 1.00 67.56 225 LEU A N 1
ATOM 1721 C CA . LEU A 1 225 ? -3.219 19.084 33.865 1.00 67.56 225 LEU A CA 1
ATOM 1722 C C . LEU A 1 225 ? -2.951 19.377 32.382 1.00 67.56 225 LEU A C 1
ATOM 1724 O O . LEU A 1 225 ? -1.799 19.517 31.977 1.00 67.56 225 LEU A O 1
ATOM 1728 N N . LEU A 1 226 ? -4.008 19.555 31.584 1.00 66.75 226 LEU A N 1
ATOM 1729 C CA . LEU A 1 226 ? -3.889 19.902 30.165 1.00 66.75 226 LEU A CA 1
ATOM 1730 C C . LEU A 1 226 ? -3.183 21.244 29.960 1.00 66.75 226 LEU A C 1
ATOM 1732 O O . LEU A 1 226 ? -2.345 21.363 29.069 1.00 66.75 226 LEU A O 1
ATOM 1736 N N . GLN A 1 227 ? -3.495 22.256 30.770 1.00 63.72 227 GLN A N 1
ATOM 1737 C CA . GLN A 1 227 ? -2.829 23.556 30.684 1.00 63.72 227 GLN A CA 1
ATOM 1738 C C . GLN A 1 227 ? -1.324 23.446 30.967 1.00 63.72 227 GLN A C 1
ATOM 1740 O O . GLN A 1 227 ? -0.534 24.151 30.341 1.00 63.72 227 GLN A O 1
ATOM 1745 N N . GLN A 1 228 ? -0.925 22.566 31.885 1.00 63.00 228 GLN A N 1
ATOM 1746 C CA . GLN A 1 228 ? 0.476 22.358 32.248 1.00 63.00 228 GLN A CA 1
ATOM 1747 C C . GLN A 1 228 ? 1.236 21.539 31.210 1.00 63.00 228 GLN A C 1
ATOM 1749 O O . GLN A 1 228 ? 2.336 21.936 30.839 1.00 63.00 228 GLN A O 1
ATOM 1754 N N . LEU A 1 229 ? 0.645 20.462 30.685 1.00 61.56 229 LEU A N 1
ATOM 1755 C CA . LEU A 1 229 ? 1.244 19.682 29.596 1.00 61.56 229 LEU A CA 1
ATOM 1756 C C . LEU A 1 229 ? 1.465 20.547 28.344 1.00 61.56 229 LEU A C 1
ATOM 1758 O O . LEU A 1 229 ? 2.523 20.477 27.722 1.00 61.56 229 LEU A O 1
ATOM 1762 N N . ASN A 1 230 ? 0.508 21.428 28.036 1.00 62.31 230 ASN A N 1
ATOM 1763 C CA . ASN A 1 230 ? 0.566 22.340 26.890 1.00 62.31 230 ASN A CA 1
ATOM 1764 C C . ASN A 1 230 ? 1.338 23.647 27.158 1.00 62.31 230 ASN A C 1
ATOM 1766 O O . ASN A 1 230 ? 1.384 24.519 26.285 1.00 62.31 230 ASN A O 1
ATOM 1770 N N . ALA A 1 231 ? 1.911 23.841 28.351 1.00 63.59 231 ALA A N 1
ATOM 1771 C CA . ALA A 1 231 ? 2.653 25.059 28.651 1.00 63.59 231 ALA A CA 1
ATOM 1772 C C . ALA A 1 231 ? 3.943 25.117 27.803 1.00 63.59 231 ALA A C 1
ATOM 1774 O O . ALA A 1 231 ? 4.652 24.119 27.722 1.00 63.59 231 ALA A O 1
ATOM 1775 N N . PRO A 1 232 ? 4.331 26.281 27.244 1.00 54.94 232 PRO A N 1
ATOM 1776 C CA . PRO A 1 232 ? 5.541 26.416 26.416 1.00 54.94 232 PRO A CA 1
ATOM 1777 C C . PRO A 1 232 ? 6.852 26.017 27.115 1.00 54.94 232 PRO A C 1
ATOM 1779 O O . PRO A 1 232 ? 7.863 25.800 26.455 1.00 54.94 232 PRO A O 1
ATOM 1782 N N . ASN A 1 233 ? 6.827 25.954 28.449 1.00 55.50 233 ASN A N 1
ATOM 1783 C CA . ASN A 1 233 ? 7.959 25.633 29.315 1.00 55.50 233 ASN A CA 1
ATOM 1784 C C . ASN A 1 233 ? 7.747 24.308 30.063 1.00 55.50 233 ASN A C 1
ATOM 1786 O O . ASN A 1 233 ? 8.410 24.075 31.077 1.00 55.50 233 ASN A O 1
ATOM 1790 N N . SER A 1 234 ? 6.774 23.489 29.652 1.00 57.25 234 SER A N 1
ATOM 1791 C CA . SER A 1 234 ? 6.572 22.189 30.277 1.00 57.25 234 SER A CA 1
ATOM 1792 C C . SER A 1 234 ? 7.843 21.356 30.080 1.00 57.25 234 SER A C 1
ATOM 1794 O O . SER A 1 234 ? 8.416 21.308 28.993 1.00 57.25 234 SER A O 1
ATOM 1796 N N . GLN A 1 235 ? 8.323 20.705 31.145 1.00 49.38 235 GLN A N 1
ATOM 1797 C CA . GLN A 1 235 ? 9.409 19.720 31.035 1.00 49.38 235 GLN A CA 1
ATOM 1798 C C . GLN A 1 235 ? 8.935 18.420 30.368 1.00 49.38 235 GLN A C 1
ATOM 1800 O O . GLN A 1 235 ? 9.688 17.451 30.291 1.00 49.38 235 GLN A O 1
ATOM 1805 N N . TYR A 1 236 ? 7.697 18.405 29.861 1.00 46.97 236 TYR A N 1
ATOM 1806 C CA . TYR A 1 236 ? 7.150 17.334 29.054 1.00 46.97 236 TYR A CA 1
ATOM 1807 C C . TYR A 1 236 ? 7.820 17.343 27.679 1.00 46.97 236 TYR A C 1
ATOM 1809 O O . TYR A 1 236 ? 7.300 17.845 26.683 1.00 46.97 236 TYR A O 1
ATOM 1817 N N . VAL A 1 237 ? 9.032 16.804 27.636 1.00 50.28 237 VAL A N 1
ATOM 1818 C CA . VAL A 1 237 ? 9.692 16.455 26.388 1.00 50.28 237 VAL A CA 1
ATOM 1819 C C . VAL A 1 237 ? 9.115 15.104 25.989 1.00 50.28 237 VAL A C 1
ATOM 1821 O O . VAL A 1 237 ? 9.230 14.146 26.751 1.00 50.28 237 VAL A O 1
ATOM 1824 N N . LEU A 1 238 ? 8.476 15.026 24.815 1.00 49.97 238 LEU A N 1
ATOM 1825 C CA . LEU A 1 238 ? 8.106 13.745 24.202 1.00 49.97 238 LEU A CA 1
ATOM 1826 C C . LEU A 1 238 ? 9.289 12.776 24.366 1.00 49.97 238 LEU A C 1
ATOM 1828 O O . LEU A 1 238 ? 10.417 13.199 24.089 1.00 49.97 238 LEU A O 1
ATOM 1832 N N . PRO A 1 239 ? 9.093 11.516 24.793 1.00 46.34 239 PRO A N 1
ATOM 1833 C CA . PRO A 1 239 ? 10.185 10.558 24.889 1.00 46.34 239 PRO A CA 1
ATOM 1834 C C . PRO A 1 239 ? 10.619 10.176 23.468 1.00 46.34 239 PRO A C 1
ATOM 1836 O O . PRO A 1 239 ? 10.266 9.140 22.922 1.00 46.34 239 PRO A O 1
ATOM 1839 N N . ILE A 1 240 ? 11.385 11.056 22.828 1.00 44.75 240 ILE A N 1
ATOM 1840 C CA . ILE A 1 240 ? 11.903 10.899 21.465 1.00 44.75 240 ILE A CA 1
ATOM 1841 C C . ILE A 1 240 ? 13.121 9.973 21.419 1.00 44.75 240 ILE A C 1
ATOM 1843 O O . ILE A 1 240 ? 13.658 9.712 20.347 1.00 44.75 240 ILE A O 1
ATOM 1847 N N . THR A 1 241 ? 13.570 9.466 22.572 1.00 43.25 241 THR A N 1
ATOM 1848 C CA . THR A 1 241 ? 14.722 8.566 22.656 1.00 43.25 241 THR A CA 1
ATOM 1849 C C . THR A 1 241 ? 14.316 7.273 23.349 1.00 43.25 241 THR A C 1
ATOM 1851 O O . THR A 1 241 ? 13.882 7.278 24.501 1.00 43.25 241 THR A O 1
ATOM 1854 N N . GLN A 1 242 ? 14.479 6.159 22.638 1.00 38.41 242 GLN A N 1
ATOM 1855 C CA . GLN A 1 242 ? 14.274 4.807 23.147 1.00 38.41 242 GLN A CA 1
ATOM 1856 C C . GLN A 1 242 ? 15.041 4.622 24.472 1.00 38.41 242 GLN A C 1
ATOM 1858 O O . GLN A 1 242 ? 16.263 4.762 24.503 1.00 38.41 242 GL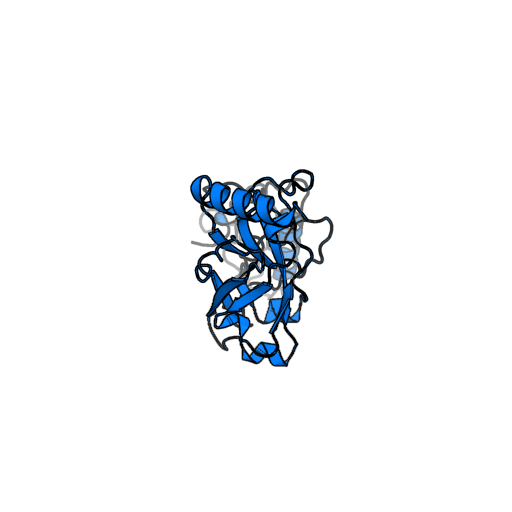N A O 1
ATOM 1863 N N . GLY A 1 243 ? 14.326 4.331 25.564 1.00 45.81 243 GLY A N 1
ATOM 1864 C CA . GLY A 1 243 ? 14.907 4.088 26.892 1.00 45.81 243 GLY A CA 1
ATOM 1865 C C . GLY A 1 243 ? 14.796 5.234 27.909 1.00 45.81 243 GLY A C 1
ATOM 1866 O O . GLY A 1 243 ? 15.248 5.062 29.039 1.00 45.81 243 GLY A O 1
ATOM 1867 N N . GLN A 1 244 ? 14.200 6.379 27.559 1.00 46.81 244 GLN A N 1
ATOM 1868 C CA . GLN A 1 244 ? 13.736 7.353 28.558 1.00 46.81 244 GLN A CA 1
ATOM 1869 C C . GLN A 1 244 ? 12.405 6.870 29.154 1.00 46.81 244 GLN A C 1
ATOM 1871 O O . GLN A 1 244 ? 11.505 6.497 28.404 1.00 46.81 244 GLN A O 1
ATOM 1876 N N . ALA A 1 245 ? 12.308 6.842 30.486 1.00 48.16 245 ALA A N 1
ATOM 1877 C CA . ALA A 1 245 ? 11.061 6.528 31.178 1.00 48.16 245 ALA A CA 1
ATOM 1878 C C . ALA A 1 245 ? 10.013 7.595 30.854 1.00 48.16 245 ALA A C 1
ATOM 1880 O O . ALA A 1 245 ? 10.347 8.778 30.734 1.00 48.16 245 ALA A O 1
ATOM 1881 N N . ASP A 1 246 ? 8.765 7.171 30.710 1.00 51.31 246 ASP A N 1
ATOM 1882 C CA . ASP A 1 246 ? 7.657 8.093 30.539 1.00 51.31 246 ASP A CA 1
ATOM 1883 C C . ASP A 1 246 ? 7.578 9.006 31.781 1.00 51.31 246 ASP A C 1
ATOM 1885 O O . ASP A 1 246 ? 7.449 8.501 32.899 1.00 51.31 246 ASP A O 1
ATOM 1889 N N . PRO A 1 247 ? 7.663 10.343 31.640 1.00 49.91 247 PRO A N 1
ATOM 1890 C CA . PRO A 1 247 ? 7.580 11.251 32.786 1.00 49.91 247 PRO A CA 1
ATOM 1891 C C . PRO A 1 247 ? 6.253 11.115 33.555 1.00 49.91 247 PRO A C 1
ATOM 1893 O O . PRO A 1 247 ? 6.170 11.513 34.718 1.00 49.91 247 PRO A O 1
ATOM 1896 N N . LEU A 1 248 ? 5.230 10.515 32.939 1.00 52.72 248 LEU A N 1
ATOM 1897 C CA . LEU A 1 248 ? 3.932 10.247 33.546 1.00 52.72 248 LEU A CA 1
ATOM 1898 C C . LEU A 1 248 ? 3.813 8.840 34.171 1.00 52.72 248 LEU A C 1
ATOM 1900 O O . LEU A 1 248 ? 2.798 8.577 34.818 1.00 52.72 248 LEU A O 1
ATOM 1904 N N . ASP A 1 249 ? 4.820 7.958 34.063 1.00 50.84 249 ASP A N 1
ATOM 1905 C CA . ASP A 1 249 ? 4.818 6.634 34.730 1.00 50.84 249 ASP A CA 1
ATOM 1906 C C . ASP A 1 249 ? 4.708 6.766 36.257 1.00 50.84 249 ASP A C 1
ATOM 1908 O O . ASP A 1 249 ? 4.163 5.901 36.938 1.00 50.84 249 ASP A O 1
ATOM 1912 N N . THR A 1 250 ? 5.187 7.881 36.812 1.00 47.41 250 THR A N 1
ATOM 1913 C CA . THR A 1 250 ? 5.130 8.167 38.256 1.00 47.41 250 THR A CA 1
ATOM 1914 C C . THR A 1 250 ? 3.755 8.637 38.741 1.00 47.41 250 THR A C 1
ATOM 1916 O O . THR A 1 250 ? 3.568 8.843 39.939 1.00 47.41 250 THR A O 1
ATOM 1919 N N . LEU A 1 251 ? 2.794 8.832 37.831 1.00 46.53 251 LEU A N 1
ATOM 1920 C CA . LEU A 1 251 ? 1.455 9.351 38.141 1.00 46.53 251 LEU A CA 1
ATOM 1921 C C . LEU A 1 251 ? 0.412 8.264 38.352 1.00 46.53 251 LEU A C 1
ATOM 1923 O O . LEU A 1 251 ? -0.689 8.548 38.833 1.00 46.53 251 LEU A O 1
ATOM 1927 N N . LEU A 1 252 ? 0.738 7.034 37.969 1.00 40.41 252 LEU A N 1
ATOM 1928 C CA . LEU A 1 252 ? -0.106 5.889 38.235 1.00 40.41 252 LEU A CA 1
ATOM 1929 C C . LEU A 1 252 ? 0.227 5.363 39.637 1.00 40.41 252 LEU A C 1
ATOM 1931 O O . LEU A 1 252 ? 1.404 5.189 39.956 1.00 40.41 252 LEU A O 1
ATOM 1935 N N . PRO A 1 253 ? -0.774 5.111 40.498 1.00 35.88 253 PRO A N 1
ATOM 1936 C CA . PRO A 1 253 ? -0.522 4.341 41.704 1.00 35.88 253 PRO A CA 1
ATOM 1937 C C . PRO A 1 253 ? -0.004 2.959 41.283 1.00 35.88 253 PRO A C 1
ATOM 1939 O O . PRO A 1 253 ? -0.619 2.303 40.439 1.00 35.88 253 PRO A O 1
ATOM 1942 N N . GLY A 1 254 ? 1.141 2.560 41.840 1.00 36.06 254 GLY A N 1
ATOM 1943 C CA . GLY A 1 254 ? 1.621 1.179 41.759 1.00 36.06 254 GLY A CA 1
ATOM 1944 C C . GLY A 1 254 ? 0.686 0.201 42.458 1.00 36.06 254 GLY A C 1
ATOM 1945 O O . GLY A 1 254 ? -0.027 0.625 43.398 1.00 36.06 254 GLY A O 1
#

Mean predicted aligned error: 16.78 Å

pLDDT: mean 72.19, std 21.42, range [35.88, 98.12]